Protein AF-A0A7R8VGA7-F1 (afdb_monomer_lite)

Secondary structure (DSSP, 8-state):
----EEEEEESSS-HHHHHHTPEEEP----S--------------S-GGGTTS----SS--S---S--EEEEEEPPHHHHTTS-EEEE-S-----SSS------PBPTTS-B----SS---S-HHHHHHHHHHHHHHHHTT-BTT---SS---EEEEEESTTSGGG--S-SS-THHHHHHHHHHHHHTBTEEEEE---GGGGS--EEEP--TTSS---EEESS-TTHHHHHHHHSSSEEEEEE-TTSTTTT-GGGTT-SEEEEEEE---TTSSS----S---EEEEEETTEEEEEE--PPP--------------------------------

pLDDT: mean 73.11, std 22.87, range [30.47, 98.0]

Radius of gyration: 30.83 Å; chains: 1; bounding box: 76×86×76 Å

Organism: Timema douglasi (NCBI:txid61478)

Structure (mmCIF, N/CA/C/O backbone):
data_AF-A0A7R8VGA7-F1
#
_entry.id   AF-A0A7R8VGA7-F1
#
loop_
_atom_site.group_PDB
_atom_site.id
_atom_site.type_symbol
_atom_site.label_atom_id
_atom_site.label_alt_id
_atom_site.label_comp_id
_atom_site.label_asym_id
_atom_site.label_entity_id
_atom_site.label_seq_id
_atom_site.pdbx_PDB_ins_code
_atom_site.Cartn_x
_atom_site.Cartn_y
_atom_site.Cartn_z
_atom_site.occupancy
_atom_site.B_iso_or_equiv
_atom_site.auth_seq_id
_atom_site.auth_comp_id
_atom_site.auth_asym_id
_atom_site.auth_atom_id
_atom_site.pdbx_PDB_model_num
ATOM 1 N N . MET A 1 1 ? -16.681 -12.419 4.979 1.00 59.81 1 MET A N 1
ATOM 2 C CA . MET A 1 1 ? -15.703 -11.335 4.754 1.00 59.81 1 MET A CA 1
ATOM 3 C C . MET A 1 1 ? -15.528 -10.575 6.059 1.00 59.81 1 MET A C 1
ATOM 5 O O . MET A 1 1 ? -16.531 -10.284 6.703 1.00 59.81 1 MET A O 1
ATOM 9 N N . CYS A 1 2 ? -14.297 -10.327 6.505 1.00 64.94 2 CYS A N 1
ATOM 10 C CA . CYS A 1 2 ? -14.058 -9.647 7.782 1.00 64.94 2 CYS A CA 1
ATOM 11 C C . CYS A 1 2 ? -14.346 -8.143 7.646 1.00 64.94 2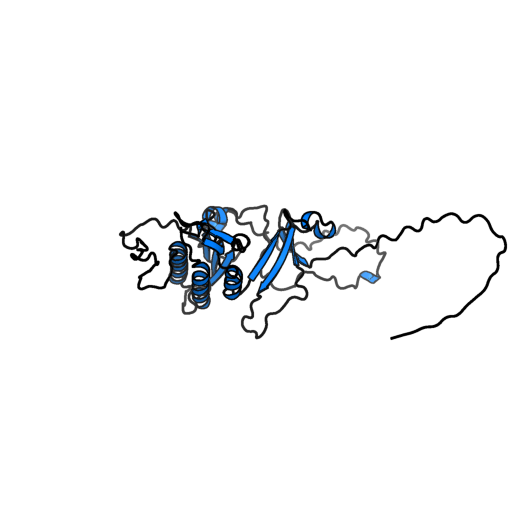 CYS A C 1
ATOM 13 O O . CYS A 1 2 ? -13.736 -7.488 6.807 1.00 64.94 2 CYS A O 1
ATOM 15 N N . ARG A 1 3 ? -15.257 -7.602 8.466 1.00 84.50 3 ARG A N 1
ATOM 16 C CA . ARG A 1 3 ? -15.671 -6.183 8.471 1.00 84.50 3 ARG A CA 1
ATOM 17 C C . ARG A 1 3 ? -14.670 -5.289 9.222 1.00 84.50 3 ARG A C 1
ATOM 19 O O . ARG A 1 3 ? -15.024 -4.620 10.189 1.00 84.50 3 ARG A O 1
ATOM 26 N N . HIS A 1 4 ? -13.402 -5.362 8.831 1.00 91.75 4 HIS A N 1
ATOM 27 C CA . HIS A 1 4 ? -12.345 -4.537 9.414 1.00 91.75 4 HIS A CA 1
ATOM 28 C C . HIS A 1 4 ? -12.453 -3.088 8.934 1.00 91.75 4 HIS A C 1
ATOM 30 O O . HIS A 1 4 ? -12.814 -2.860 7.781 1.00 91.75 4 HIS A O 1
ATOM 36 N N . SER A 1 5 ? -12.112 -2.131 9.799 1.00 94.69 5 SER A N 1
ATOM 37 C CA . SER A 1 5 ? -12.062 -0.719 9.411 1.00 94.69 5 SER A CA 1
ATOM 38 C C . SER A 1 5 ? -10.915 -0.474 8.431 1.00 94.69 5 SER A C 1
ATOM 40 O O . SER A 1 5 ? -9.846 -1.083 8.547 1.00 94.69 5 SER A O 1
ATOM 42 N N . LEU A 1 6 ? -11.124 0.427 7.474 1.00 96.00 6 LEU A N 1
ATOM 43 C CA . LEU A 1 6 ? -10.187 0.719 6.392 1.00 96.00 6 LEU A CA 1
ATOM 44 C C . LEU A 1 6 ? -9.894 2.222 6.328 1.00 96.00 6 LEU A C 1
ATOM 46 O O . LEU A 1 6 ? -10.801 3.044 6.397 1.00 96.00 6 LEU A O 1
ATOM 50 N N . LEU A 1 7 ? -8.627 2.588 6.156 1.00 97.31 7 LEU A N 1
ATOM 51 C CA . LEU A 1 7 ? -8.208 3.933 5.775 1.00 97.31 7 LEU A CA 1
ATOM 52 C C . LEU A 1 7 ? -7.460 3.850 4.446 1.00 97.31 7 LEU A C 1
ATOM 54 O O . LEU A 1 7 ? -6.450 3.150 4.363 1.00 97.31 7 LEU A O 1
ATOM 58 N N . VAL A 1 8 ? -7.932 4.564 3.425 1.00 97.25 8 VAL A N 1
ATOM 59 C CA . VAL A 1 8 ? -7.274 4.647 2.113 1.00 97.25 8 VAL A CA 1
ATOM 60 C C . VAL A 1 8 ? -6.768 6.064 1.888 1.00 97.25 8 VAL A C 1
ATOM 62 O O . VAL A 1 8 ? -7.523 7.028 1.983 1.00 97.25 8 VAL A O 1
ATOM 65 N N . ALA A 1 9 ? -5.476 6.182 1.599 1.00 96.25 9 ALA A N 1
ATOM 66 C CA . ALA A 1 9 ? -4.780 7.445 1.430 1.00 96.25 9 ALA A CA 1
ATOM 67 C C . ALA A 1 9 ? -4.051 7.493 0.084 1.00 96.25 9 ALA A C 1
ATOM 69 O O . ALA A 1 9 ? -3.261 6.599 -0.227 1.00 96.25 9 ALA A O 1
ATOM 70 N N . SER A 1 10 ? -4.263 8.550 -0.697 1.00 94.38 10 SER A N 1
ATOM 71 C CA . SER A 1 10 ? -3.517 8.794 -1.935 1.00 94.38 10 SER A CA 1
ATOM 72 C C . SER A 1 10 ? -3.568 10.264 -2.333 1.00 94.38 10 SER A C 1
ATOM 74 O O . SER A 1 10 ? -4.587 10.907 -2.135 1.00 94.38 10 SER A O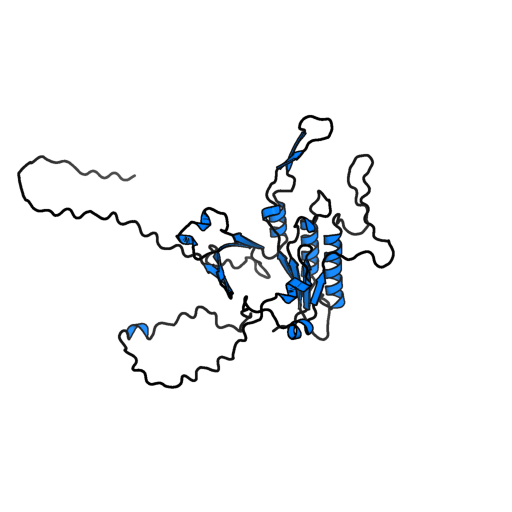 1
ATOM 76 N N . GLN A 1 11 ? -2.494 10.786 -2.927 1.00 91.25 11 GLN A N 1
ATOM 77 C CA . GLN A 1 11 ? -2.529 12.074 -3.637 1.00 91.25 11 GLN A CA 1
ATOM 78 C C . GLN A 1 11 ? -2.550 11.917 -5.161 1.00 91.25 11 GLN A C 1
ATOM 80 O O . GLN A 1 11 ? -2.784 12.883 -5.879 1.00 91.25 11 GLN A O 1
ATOM 85 N N . ASP A 1 12 ? -2.294 10.706 -5.656 1.00 90.56 12 ASP A N 1
ATOM 86 C CA . ASP A 1 12 ? -2.168 10.402 -7.081 1.00 90.56 12 ASP A CA 1
ATOM 87 C C . ASP A 1 12 ? -3.490 9.987 -7.718 1.00 90.56 12 ASP A C 1
ATOM 89 O O . ASP A 1 12 ? -3.695 10.137 -8.920 1.00 90.56 12 ASP A O 1
ATOM 93 N N . SER A 1 13 ? -4.377 9.400 -6.928 1.00 91.44 13 SER A N 1
ATOM 94 C CA . SER A 1 13 ? -5.662 8.884 -7.377 1.00 91.44 13 SER A CA 1
ATOM 95 C C . SER A 1 13 ? -6.709 9.161 -6.320 1.00 91.44 13 SER A C 1
ATOM 97 O O . SER A 1 13 ? -6.391 9.245 -5.137 1.00 91.44 13 SER A O 1
ATOM 99 N N . ASP A 1 14 ? -7.956 9.301 -6.749 1.00 93.56 14 ASP A N 1
ATOM 100 C CA . ASP A 1 14 ? -9.068 9.479 -5.827 1.00 93.56 14 ASP A CA 1
ATOM 101 C C . ASP A 1 14 ? -9.271 8.201 -4.981 1.00 93.56 14 ASP A C 1
ATOM 103 O O . ASP A 1 14 ? -9.551 7.136 -5.548 1.00 93.56 14 ASP A O 1
ATOM 107 N N . PRO A 1 15 ? -9.118 8.269 -3.642 1.00 94.81 15 PRO A N 1
ATOM 108 C CA . PRO A 1 15 ? -9.287 7.117 -2.763 1.00 94.81 15 PRO A CA 1
ATOM 109 C C . PRO A 1 15 ? -10.680 6.477 -2.837 1.00 94.81 15 PRO A C 1
ATOM 111 O O . PRO A 1 15 ? -10.790 5.260 -2.683 1.00 94.81 15 PRO A O 1
ATOM 114 N N . GLU A 1 16 ? -11.733 7.262 -3.083 1.00 94.44 16 GLU A N 1
ATOM 115 C CA . GLU A 1 16 ? -13.101 6.740 -3.203 1.00 94.44 16 GLU A CA 1
ATOM 116 C C . GLU A 1 16 ? -13.245 5.895 -4.467 1.00 94.44 16 GLU A C 1
ATOM 118 O O . GLU A 1 16 ? -13.695 4.745 -4.419 1.00 94.44 16 GLU A O 1
ATOM 123 N N . LYS A 1 17 ? -12.742 6.414 -5.593 1.00 94.06 17 LYS A N 1
ATOM 124 C CA . LYS A 1 17 ? -12.654 5.661 -6.843 1.00 94.06 17 LYS A CA 1
ATOM 125 C C . LYS A 1 17 ? -11.860 4.363 -6.671 1.00 94.06 17 LYS A C 1
ATOM 127 O O . LYS A 1 17 ? -12.322 3.313 -7.114 1.00 94.06 17 LYS A O 1
ATOM 132 N N . MET A 1 18 ? -10.721 4.397 -5.973 1.00 94.00 18 MET A N 1
ATOM 133 C CA . MET A 1 18 ? -9.929 3.189 -5.696 1.00 94.00 18 MET A CA 1
ATOM 134 C C . MET A 1 18 ? -10.728 2.118 -4.943 1.00 94.00 18 MET A C 1
ATOM 136 O O . MET A 1 18 ? -10.592 0.931 -5.236 1.00 94.00 18 MET A O 1
ATOM 140 N N . VAL A 1 19 ? -11.557 2.522 -3.977 1.00 95.25 19 VAL A N 1
ATOM 141 C CA . VAL A 1 19 ? -12.404 1.591 -3.220 1.00 95.25 19 VAL A CA 1
ATOM 142 C C . VAL A 1 19 ? -13.545 1.042 -4.077 1.00 95.25 19 VAL A C 1
ATOM 144 O O . VAL A 1 19 ? -13.843 -0.149 -3.993 1.00 95.25 19 VAL A O 1
ATOM 147 N N . SER A 1 20 ? -14.121 1.859 -4.963 1.00 93.50 20 SER A N 1
ATOM 148 C CA . SER A 1 20 ? -15.178 1.426 -5.890 1.00 93.50 20 SER A CA 1
ATOM 149 C C . SER A 1 20 ? -14.719 0.364 -6.905 1.00 93.50 20 SER A C 1
ATOM 151 O O . SER A 1 20 ? -15.523 -0.433 -7.388 1.00 93.50 20 SER A O 1
ATOM 153 N N . GLU A 1 21 ? -13.417 0.319 -7.203 1.00 94.19 21 GLU A N 1
ATOM 154 C CA . GLU A 1 21 ? -12.798 -0.620 -8.147 1.00 94.19 21 GLU A CA 1
ATOM 155 C C . GLU A 1 21 ? -12.249 -1.891 -7.468 1.00 94.19 21 GLU A C 1
ATOM 157 O O . GLU A 1 21 ? -11.657 -2.745 -8.133 1.00 94.19 21 GLU A O 1
ATOM 162 N N . LEU A 1 22 ? -12.437 -2.059 -6.150 1.00 94.19 22 LEU A N 1
ATOM 163 C CA . LEU A 1 22 ? -11.942 -3.238 -5.437 1.00 94.19 22 LEU A CA 1
ATOM 164 C C . LEU A 1 22 ? -12.573 -4.528 -5.979 1.00 94.19 22 LEU A C 1
ATOM 166 O O . LEU A 1 22 ? -13.789 -4.585 -6.174 1.00 94.19 22 LEU A O 1
ATOM 170 N N . PRO A 1 23 ? -11.783 -5.600 -6.168 1.00 94.31 23 PRO A N 1
ATOM 171 C CA . PRO A 1 23 ? -12.297 -6.830 -6.739 1.00 94.31 23 PRO A CA 1
ATOM 172 C C . PRO A 1 23 ? -13.243 -7.550 -5.771 1.00 94.31 23 PRO A C 1
ATOM 174 O O . PRO A 1 23 ? -13.056 -7.539 -4.550 1.00 94.31 23 PRO A O 1
ATOM 177 N N . ALA A 1 24 ? -14.248 -8.229 -6.318 1.00 91.81 24 ALA A N 1
ATOM 178 C CA . ALA A 1 24 ? -15.194 -9.014 -5.538 1.00 91.81 24 ALA A CA 1
ATOM 179 C C . ALA A 1 24 ? -14.564 -10.345 -5.082 1.00 91.81 24 ALA A C 1
ATOM 181 O O . ALA A 1 24 ? -13.848 -10.994 -5.857 1.00 91.81 24 ALA A O 1
ATOM 182 N N . PRO A 1 25 ? -14.833 -10.800 -3.844 1.00 89.88 25 PRO A N 1
ATOM 183 C CA . PRO A 1 25 ? -14.412 -12.123 -3.414 1.00 89.88 25 PRO A CA 1
ATOM 184 C C . PRO A 1 25 ? -15.125 -13.193 -4.248 1.00 89.88 25 PRO A C 1
ATOM 186 O O . PRO A 1 25 ? -16.323 -13.108 -4.520 1.00 89.88 25 PRO A O 1
ATOM 189 N N . VAL A 1 26 ? -14.392 -14.236 -4.625 1.00 88.44 26 VAL A N 1
ATOM 190 C CA . VAL A 1 26 ? -14.976 -15.457 -5.174 1.00 88.44 26 VAL A CA 1
ATOM 191 C C . VAL A 1 26 ? -15.770 -16.098 -4.043 1.00 88.44 26 VAL A C 1
ATOM 193 O O . VAL A 1 26 ? -15.197 -16.462 -3.013 1.00 88.44 26 VAL A O 1
ATOM 196 N N . GLN A 1 27 ? -17.087 -16.204 -4.209 1.00 75.75 27 GLN A N 1
ATOM 197 C CA . GLN A 1 27 ? -17.913 -16.970 -3.286 1.00 75.75 27 GLN A CA 1
ATOM 198 C C . GLN A 1 27 ? -17.382 -18.403 -3.309 1.00 75.75 27 GLN A C 1
ATOM 200 O O . GLN A 1 27 ? -17.398 -19.060 -4.348 1.00 75.75 27 GLN A O 1
ATOM 205 N N . SER A 1 28 ? -16.835 -18.869 -2.185 1.00 54.47 28 SER A N 1
ATOM 206 C CA . SER A 1 28 ? -16.640 -20.297 -2.001 1.00 54.47 28 SER A CA 1
ATOM 207 C C . SER A 1 28 ? -18.042 -20.863 -1.874 1.00 54.47 28 SER A C 1
ATOM 209 O O . SER A 1 28 ? -18.621 -20.821 -0.786 1.00 54.47 28 SER A O 1
ATOM 211 N N . GLU A 1 29 ? -18.624 -21.325 -2.977 1.00 40.56 29 GLU A N 1
ATOM 212 C CA . GLU A 1 29 ? -19.681 -22.312 -2.853 1.00 40.56 29 GLU A CA 1
ATOM 213 C C . GLU A 1 29 ? -19.131 -23.385 -1.917 1.00 40.56 29 GLU A C 1
ATOM 215 O O . GLU A 1 29 ? -18.007 -23.879 -2.081 1.00 40.56 29 GLU A O 1
ATOM 220 N N . LEU A 1 30 ? -19.871 -23.615 -0.835 1.00 39.03 30 LEU A N 1
ATOM 221 C CA . LEU A 1 30 ? -19.672 -24.762 0.024 1.00 39.03 30 LEU A CA 1
ATOM 222 C C . LEU A 1 30 ? -19.423 -25.946 -0.902 1.00 39.03 30 LEU A C 1
ATOM 224 O O . LEU A 1 30 ? -20.203 -26.195 -1.816 1.00 39.03 30 LEU A O 1
ATOM 228 N N . SER A 1 31 ? -18.316 -26.650 -0.701 1.00 36.28 31 SER A N 1
ATOM 229 C CA . SER A 1 31 ? -18.085 -27.927 -1.362 1.00 36.28 31 SER A CA 1
ATOM 230 C C . SER A 1 31 ? -19.056 -28.952 -0.768 1.00 36.28 31 SER A C 1
ATOM 232 O O . SER A 1 31 ? -18.672 -29.836 -0.013 1.00 36.28 31 SER A O 1
ATOM 234 N N . SER A 1 32 ? -20.339 -28.793 -1.085 1.00 36.41 32 SER A N 1
ATOM 235 C CA . SER A 1 32 ? -21.382 -29.805 -0.978 1.00 36.41 32 SER A CA 1
ATOM 236 C C . SER A 1 32 ? -21.617 -30.525 -2.306 1.00 36.41 32 SER A C 1
ATOM 238 O O . SER A 1 32 ? -22.486 -31.382 -2.360 1.00 36.41 32 SER A O 1
ATOM 240 N N . ASP A 1 33 ? -20.791 -30.297 -3.332 1.00 34.88 33 ASP A N 1
ATOM 241 C CA . ASP A 1 33 ? -20.786 -31.120 -4.545 1.00 34.88 33 ASP A CA 1
ATOM 242 C C . ASP A 1 33 ? -19.616 -32.109 -4.550 1.00 34.88 33 ASP A C 1
ATOM 244 O O . ASP A 1 33 ? -18.623 -32.002 -5.267 1.00 34.88 33 ASP A O 1
ATOM 248 N N . ARG A 1 34 ? -19.774 -33.133 -3.707 1.00 41.81 34 ARG A N 1
ATOM 249 C CA . ARG A 1 34 ? -19.353 -34.504 -4.030 1.00 41.81 34 ARG A CA 1
ATOM 250 C C . ARG A 1 34 ? -20.554 -35.451 -4.017 1.00 41.81 34 ARG A C 1
ATOM 252 O O . ARG A 1 34 ? -20.439 -36.589 -3.574 1.00 41.81 34 ARG A O 1
ATOM 259 N N . SER A 1 35 ? -21.698 -35.003 -4.527 1.00 34.53 35 SER A N 1
ATOM 260 C CA . SER A 1 35 ? -22.670 -35.936 -5.097 1.00 34.53 35 SER A CA 1
ATOM 261 C C . SER A 1 35 ? -22.370 -36.044 -6.590 1.00 34.53 35 SER A C 1
ATOM 263 O O . SER A 1 35 ? -22.958 -35.382 -7.435 1.00 34.53 35 SER A O 1
ATOM 265 N N . GLY A 1 36 ? -21.343 -36.837 -6.909 1.00 34.31 36 GLY A N 1
ATOM 266 C CA . GLY A 1 36 ? -21.177 -37.313 -8.273 1.00 34.31 36 GLY A CA 1
ATOM 267 C C . GLY A 1 36 ? -22.432 -38.099 -8.624 1.00 34.31 36 GLY A C 1
ATOM 268 O O . GLY A 1 36 ? -22.677 -39.151 -8.037 1.00 34.31 36 GLY A O 1
ATOM 269 N N . ALA A 1 37 ? -23.241 -37.550 -9.526 1.00 33.34 37 ALA A N 1
ATOM 270 C CA . ALA A 1 37 ? -24.220 -38.321 -10.262 1.00 33.34 37 ALA A CA 1
ATOM 271 C C . ALA A 1 37 ? -23.468 -39.481 -10.925 1.00 33.34 37 ALA A C 1
ATOM 273 O O . ALA A 1 37 ? -22.587 -39.264 -11.760 1.00 33.34 37 ALA A O 1
ATOM 274 N N . ASP A 1 38 ? -23.775 -40.693 -10.473 1.00 32.19 38 ASP A N 1
ATOM 275 C CA . ASP A 1 38 ? -23.229 -41.950 -10.966 1.00 32.19 38 ASP A CA 1
ATOM 276 C C . ASP A 1 38 ? -23.703 -42.146 -12.412 1.00 32.19 38 ASP A C 1
ATOM 278 O O . ASP A 1 38 ? -24.759 -42.712 -12.684 1.00 32.19 38 ASP A O 1
ATOM 282 N N . THR A 1 39 ? -22.951 -41.577 -13.352 1.00 33.62 39 THR A N 1
ATOM 283 C CA . THR A 1 39 ? -23.000 -41.989 -14.751 1.00 33.62 39 THR A CA 1
ATOM 284 C C . THR A 1 39 ? -21.907 -43.034 -14.878 1.00 33.62 39 THR A C 1
ATOM 286 O O . THR A 1 39 ? -20.722 -42.708 -14.797 1.00 33.62 39 THR A O 1
ATOM 289 N N . GLN A 1 40 ? -22.318 -44.297 -14.979 1.00 39.25 40 GLN A N 1
ATOM 290 C CA . GLN A 1 40 ? -21.438 -45.424 -15.259 1.00 39.25 40 GLN A CA 1
ATOM 291 C C . GLN A 1 40 ? -20.725 -45.182 -16.594 1.00 39.25 40 GLN A C 1
ATOM 293 O O . GLN A 1 40 ? -21.261 -45.483 -17.656 1.00 39.25 40 GLN A O 1
ATOM 298 N N . GLU A 1 41 ? -19.515 -44.637 -16.540 1.00 39.28 41 GLU A N 1
ATOM 299 C CA . GLU A 1 41 ? -18.553 -44.729 -17.631 1.00 39.28 41 GLU A CA 1
ATOM 300 C C . GLU A 1 41 ? -17.418 -45.653 -17.197 1.00 39.28 41 GLU A C 1
ATOM 302 O O . GLU A 1 41 ? -16.716 -45.413 -16.209 1.00 39.28 41 GLU A O 1
ATOM 307 N N . ASP A 1 42 ? -17.288 -46.747 -17.946 1.00 44.81 42 ASP A N 1
ATOM 308 C CA . ASP A 1 42 ? -16.268 -47.775 -17.806 1.00 44.81 42 ASP A CA 1
ATOM 309 C C . ASP A 1 42 ? -14.869 -47.162 -17.705 1.00 44.81 42 ASP A C 1
ATOM 311 O O . ASP A 1 42 ? -14.261 -46.690 -18.670 1.00 44.81 42 ASP A O 1
ATOM 315 N N . LYS A 1 43 ? -14.327 -47.200 -16.491 1.00 47.00 43 LYS A N 1
ATOM 316 C CA . LYS A 1 43 ? -12.980 -46.740 -16.181 1.00 47.00 43 LYS A CA 1
ATOM 317 C C . LYS A 1 43 ? -11.965 -47.706 -16.800 1.00 47.00 43 LYS A C 1
ATOM 319 O O . LYS A 1 43 ? -11.655 -48.745 -16.221 1.00 47.00 43 LYS A O 1
ATOM 324 N N . MET A 1 44 ? -11.415 -47.359 -17.966 1.00 48.91 44 MET A N 1
ATOM 325 C CA . MET A 1 44 ? -10.279 -48.066 -18.571 1.00 48.91 44 MET A CA 1
ATOM 326 C C . MET A 1 44 ? -9.042 -47.962 -17.662 1.00 48.91 44 MET A C 1
ATOM 328 O O . MET A 1 44 ? -8.428 -46.905 -17.514 1.00 48.91 44 MET A O 1
ATOM 332 N N . MET A 1 45 ? -8.666 -49.076 -17.034 1.00 45.62 45 MET A N 1
ATOM 333 C CA . MET A 1 45 ? -7.569 -49.162 -16.065 1.00 45.62 45 MET A CA 1
ATOM 334 C C . MET A 1 45 ? -6.288 -49.668 -16.741 1.00 45.62 45 MET A C 1
ATOM 336 O O . MET A 1 45 ? -5.970 -50.849 -16.665 1.00 45.62 45 MET A O 1
ATOM 340 N N . ILE A 1 46 ? -5.529 -48.784 -17.396 1.00 50.66 46 ILE A N 1
ATOM 341 C CA . ILE A 1 46 ? -4.236 -49.163 -18.012 1.00 50.66 46 ILE A CA 1
ATOM 342 C C . ILE A 1 46 ? -3.076 -49.101 -16.997 1.00 50.66 46 ILE A C 1
ATOM 344 O O . ILE A 1 46 ? -2.059 -49.768 -17.165 1.00 50.66 46 ILE A O 1
ATOM 348 N N . ALA A 1 47 ? -3.212 -48.363 -15.891 1.00 49.94 47 ALA A N 1
ATOM 349 C CA . ALA A 1 47 ? -2.106 -48.149 -14.956 1.00 49.94 47 ALA A CA 1
ATOM 350 C C . ALA A 1 47 ? -2.529 -48.267 -13.482 1.00 49.94 47 ALA A C 1
ATOM 352 O O . ALA A 1 47 ? -2.590 -47.286 -12.742 1.00 49.94 47 ALA A O 1
ATOM 353 N N . TRP A 1 48 ? -2.758 -49.504 -13.030 1.00 52.28 48 TRP A N 1
ATOM 354 C CA . TRP A 1 48 ? -3.013 -49.845 -11.619 1.00 52.28 48 TRP A CA 1
ATOM 355 C C . TRP A 1 48 ? -1.921 -49.326 -10.659 1.00 52.28 48 TRP A C 1
ATOM 357 O O . TRP A 1 48 ? -2.199 -48.974 -9.514 1.00 52.28 48 TRP A O 1
ATOM 367 N N . ARG A 1 49 ? -0.677 -49.176 -11.139 1.00 53.50 49 ARG A N 1
ATOM 368 C CA . ARG A 1 49 ? 0.462 -48.705 -10.330 1.00 53.50 49 ARG A CA 1
ATOM 369 C C . ARG A 1 49 ? 0.363 -47.259 -9.840 1.00 53.50 49 ARG A C 1
ATOM 371 O O . ARG A 1 49 ? 1.027 -46.925 -8.863 1.00 53.50 49 ARG A O 1
ATOM 378 N N . TYR A 1 50 ? -0.456 -46.414 -10.461 1.00 55.09 50 TYR A N 1
ATOM 379 C CA . TYR A 1 50 ? -0.605 -45.015 -10.044 1.00 55.09 50 TYR A CA 1
ATOM 380 C C . TYR A 1 50 ? -1.800 -44.774 -9.117 1.00 55.09 50 TYR A C 1
ATOM 382 O O . TYR A 1 50 ? -1.944 -43.680 -8.579 1.00 55.09 50 TYR A O 1
ATOM 390 N N . GLN A 1 51 ? -2.620 -45.800 -8.866 1.00 57.44 51 GLN A N 1
ATOM 391 C CA . GLN A 1 51 ? -3.826 -45.690 -8.043 1.00 57.44 51 GLN A CA 1
ATOM 392 C C . GLN A 1 51 ? -3.524 -45.400 -6.563 1.00 57.44 51 GLN A C 1
ATOM 394 O O . GLN A 1 51 ? -4.337 -44.777 -5.887 1.00 57.44 51 GLN A O 1
ATOM 399 N N . ASN A 1 52 ? -2.340 -45.794 -6.083 1.00 55.94 52 ASN A N 1
ATOM 400 C CA . ASN A 1 52 ? -1.906 -45.601 -4.696 1.00 55.94 52 ASN A CA 1
ATOM 401 C C . ASN A 1 52 ? -0.862 -44.484 -4.519 1.00 55.94 52 ASN A C 1
ATOM 403 O O . ASN A 1 52 ? -0.274 -44.364 -3.442 1.00 55.94 52 ASN A O 1
ATOM 407 N N . MET A 1 53 ? -0.604 -43.654 -5.538 1.00 57.31 53 MET A N 1
ATOM 408 C CA . MET A 1 53 ? 0.212 -42.457 -5.319 1.00 57.31 53 MET A CA 1
ATOM 409 C C . MET A 1 53 ? -0.591 -41.438 -4.515 1.00 57.31 53 MET A C 1
ATOM 411 O O . MET A 1 53 ? -1.748 -41.158 -4.824 1.00 57.31 53 MET A O 1
ATOM 415 N N . ARG A 1 54 ? 0.031 -40.849 -3.488 1.00 41.06 54 ARG A N 1
ATOM 416 C CA . ARG A 1 54 ? -0.551 -39.688 -2.811 1.00 41.06 54 ARG A CA 1
ATOM 417 C C . ARG A 1 54 ? -0.765 -38.598 -3.857 1.00 41.06 54 ARG A C 1
ATOM 419 O O . ARG A 1 54 ? 0.199 -38.108 -4.437 1.00 41.06 54 ARG A O 1
ATOM 426 N N . THR A 1 55 ? -2.011 -38.191 -4.073 1.00 48.69 55 THR A N 1
ATOM 427 C CA . THR A 1 55 ? -2.308 -36.925 -4.744 1.00 48.69 55 THR A CA 1
ATOM 428 C C . THR A 1 55 ? -1.654 -35.815 -3.936 1.00 48.69 55 THR A C 1
ATOM 430 O O . THR A 1 55 ? -2.087 -35.529 -2.818 1.00 48.69 55 THR A O 1
ATOM 433 N N . VAL A 1 56 ? -0.588 -35.225 -4.474 1.00 39.59 56 VAL A N 1
ATOM 434 C CA . VAL A 1 56 ? 0.029 -34.026 -3.910 1.00 39.59 56 VAL A CA 1
ATOM 435 C C . VAL A 1 56 ? -1.013 -32.919 -4.004 1.00 39.59 56 VAL A C 1
ATOM 437 O O . VAL A 1 56 ? -1.258 -32.365 -5.073 1.00 39.59 56 VAL A O 1
ATOM 440 N N . GLN A 1 57 ? -1.687 -32.638 -2.892 1.00 37.50 57 GLN A N 1
ATOM 441 C CA . GLN A 1 57 ? -2.518 -31.452 -2.788 1.00 37.50 57 GLN A CA 1
ATOM 442 C C . GLN A 1 57 ? -1.574 -30.253 -2.732 1.00 37.50 57 GLN A C 1
ATOM 444 O O . GLN A 1 57 ? -0.867 -30.051 -1.750 1.00 37.50 57 GLN A O 1
ATOM 449 N N . SER A 1 58 ? -1.560 -29.445 -3.788 1.00 46.31 58 SER A N 1
ATOM 450 C CA . SER A 1 58 ? -0.833 -28.172 -3.865 1.00 46.31 58 SER A CA 1
ATOM 451 C C . SER A 1 58 ? -1.459 -27.070 -2.996 1.00 46.31 58 SER A C 1
ATOM 453 O O . SER A 1 58 ? -1.192 -25.888 -3.187 1.00 46.31 58 SER A O 1
ATOM 455 N N . SER A 1 59 ? -2.334 -27.426 -2.056 1.00 40.41 59 SER A N 1
ATOM 456 C CA . SER A 1 59 ? -3.056 -26.486 -1.204 1.00 40.41 59 SER A CA 1
ATOM 457 C C . SER A 1 59 ? -3.019 -26.989 0.238 1.00 40.41 59 SER A C 1
ATOM 459 O O . SER A 1 59 ? -3.507 -28.089 0.497 1.00 40.41 59 SER A O 1
ATOM 461 N N . PRO A 1 60 ? -2.427 -26.232 1.177 1.00 41.00 60 PRO A N 1
ATOM 462 C CA . PRO A 1 60 ? -2.362 -26.645 2.568 1.00 41.00 60 PRO A CA 1
ATOM 463 C C . PRO A 1 60 ? -3.775 -26.708 3.158 1.00 41.00 60 PRO A C 1
ATOM 465 O O . PRO A 1 60 ? -4.518 -25.728 3.140 1.00 41.00 60 PRO A O 1
ATOM 468 N N . THR A 1 61 ? -4.138 -27.866 3.707 1.00 43.25 61 THR A N 1
ATOM 469 C CA . THR A 1 61 ? -5.324 -28.064 4.544 1.00 43.25 61 THR A CA 1
ATOM 470 C C . THR A 1 61 ? -5.119 -27.377 5.894 1.00 43.25 61 THR A C 1
ATOM 472 O O . THR A 1 61 ? -4.738 -27.998 6.882 1.00 43.25 61 THR A O 1
ATOM 475 N N . GLY A 1 62 ? -5.345 -26.069 5.921 1.00 45.03 62 GLY A N 1
ATOM 476 C CA . GLY A 1 62 ? -5.574 -25.263 7.117 1.00 45.03 62 GLY A CA 1
ATOM 477 C C . GLY A 1 62 ? -6.790 -24.376 6.859 1.00 45.03 62 GLY A C 1
ATOM 478 O O . GLY A 1 62 ? -7.118 -24.123 5.702 1.00 45.03 62 GLY A O 1
ATOM 479 N N . SER A 1 63 ? -7.491 -23.933 7.907 1.00 51.41 63 SER A N 1
ATOM 480 C CA . SER A 1 63 ? -8.611 -22.984 7.785 1.00 51.41 63 SER A CA 1
ATOM 481 C C . SER A 1 63 ? -8.273 -21.893 6.763 1.00 51.41 63 SER A C 1
ATOM 483 O O . SER A 1 63 ? -7.228 -21.262 6.923 1.00 51.41 63 SER A O 1
ATOM 485 N N . ASN A 1 64 ? -9.099 -21.692 5.728 1.00 58.25 64 ASN A N 1
ATOM 486 C CA . ASN A 1 64 ? -8.842 -20.723 4.655 1.00 58.25 64 ASN A CA 1
ATOM 487 C C . ASN A 1 64 ? -8.528 -19.334 5.246 1.00 58.25 64 ASN A C 1
ATOM 489 O O . ASN A 1 64 ? -9.432 -18.561 5.553 1.00 58.25 64 ASN A O 1
ATOM 493 N N . PHE A 1 65 ? -7.238 -19.016 5.405 1.00 68.31 65 PHE A N 1
ATOM 494 C CA . PHE A 1 65 ? -6.737 -17.771 6.005 1.00 68.31 65 PHE A CA 1
ATOM 495 C C . PHE A 1 65 ? -6.938 -16.556 5.075 1.00 68.31 65 PHE A C 1
ATOM 497 O O . PHE A 1 65 ? -6.583 -15.427 5.405 1.00 68.31 65 PHE A O 1
ATOM 504 N N . GLY A 1 66 ? -7.546 -16.765 3.906 1.00 77.69 66 GLY A N 1
ATOM 505 C CA . GLY A 1 66 ? -7.817 -15.727 2.928 1.00 77.69 66 GLY A CA 1
ATOM 506 C C . GLY A 1 66 ? -8.973 -16.073 1.998 1.00 77.69 66 GLY A C 1
ATOM 507 O O . GLY A 1 66 ? -9.505 -17.184 1.995 1.00 77.69 66 GLY A O 1
ATOM 508 N N . HIS A 1 67 ? -9.342 -15.082 1.194 1.00 87.00 67 HIS A N 1
ATOM 509 C CA . HIS A 1 67 ? -10.327 -15.204 0.128 1.00 87.00 67 HIS A CA 1
ATOM 510 C C . HIS A 1 67 ? -9.623 -15.065 -1.220 1.00 87.00 67 HIS A C 1
ATOM 512 O O . HIS A 1 67 ? -8.700 -14.262 -1.362 1.00 87.00 67 HIS A O 1
ATOM 518 N N . TYR A 1 68 ? -10.079 -15.823 -2.213 1.00 90.19 68 TYR A N 1
ATOM 519 C CA . TYR A 1 68 ? -9.749 -15.531 -3.603 1.00 90.19 68 TYR A CA 1
ATOM 520 C C . TYR A 1 68 ? -10.621 -14.377 -4.086 1.00 90.19 68 TYR A C 1
ATOM 522 O O . TYR A 1 68 ? -11.775 -14.268 -3.681 1.00 90.19 68 TYR A O 1
ATOM 530 N N . TYR A 1 69 ? -10.082 -13.545 -4.969 1.00 92.31 69 TYR A N 1
ATOM 531 C CA . TYR A 1 69 ? -10.787 -12.414 -5.566 1.00 92.31 69 TYR A CA 1
ATOM 532 C C . TYR A 1 69 ? -10.814 -12.569 -7.086 1.00 92.31 69 TYR A C 1
ATOM 534 O O . TYR A 1 69 ? -9.854 -13.080 -7.668 1.00 92.31 69 TYR A O 1
ATOM 542 N N . ASP A 1 70 ? -11.915 -12.161 -7.714 1.00 93.56 70 ASP A N 1
ATOM 543 C CA . ASP A 1 70 ? -12.046 -12.114 -9.171 1.00 93.56 70 ASP A CA 1
ATOM 544 C C . ASP A 1 70 ? -11.758 -10.690 -9.651 1.00 93.56 70 ASP A C 1
ATOM 546 O O . ASP A 1 70 ? -12.568 -9.788 -9.461 1.00 93.56 70 ASP A O 1
ATOM 550 N N . LEU A 1 71 ? -10.606 -10.496 -10.298 1.00 93.62 71 LEU A N 1
ATOM 551 C CA . LEU A 1 71 ? -10.180 -9.188 -10.813 1.00 93.62 71 LEU A CA 1
ATOM 552 C C . LEU A 1 71 ? -11.077 -8.640 -11.939 1.00 93.62 71 LEU A C 1
ATOM 554 O O . LEU A 1 71 ? -10.917 -7.492 -12.332 1.00 93.62 71 LEU A O 1
ATOM 558 N N . THR A 1 72 ? -12.009 -9.438 -12.476 1.00 93.19 72 THR A N 1
ATOM 559 C CA . THR A 1 72 ? -12.955 -8.982 -13.512 1.00 93.19 72 THR A CA 1
ATOM 560 C C . THR A 1 72 ? -14.246 -8.390 -12.961 1.00 93.19 72 THR A C 1
ATOM 562 O O . THR A 1 72 ? -15.056 -7.886 -13.737 1.00 93.19 72 THR A O 1
ATOM 565 N N . LYS A 1 73 ? -14.471 -8.486 -11.648 1.00 93.56 73 LYS A N 1
ATOM 566 C CA . LYS A 1 73 ? -15.708 -8.055 -10.998 1.00 93.56 73 LYS A CA 1
ATOM 567 C C . LYS A 1 73 ? -15.385 -7.079 -9.881 1.00 93.56 73 LYS A C 1
ATOM 569 O O . LYS A 1 73 ? -14.591 -7.416 -9.009 1.00 93.56 73 LYS A O 1
ATOM 574 N N . SER A 1 74 ? -16.056 -5.936 -9.861 1.00 93.62 74 SER A N 1
ATOM 575 C CA . SER A 1 74 ? -15.985 -5.003 -8.735 1.00 93.62 74 SER A CA 1
ATOM 576 C C . SER A 1 74 ? -16.895 -5.446 -7.589 1.00 93.62 74 SER A C 1
ATOM 578 O O . SER A 1 74 ? -17.910 -6.117 -7.800 1.00 93.62 74 SER A O 1
ATOM 580 N N . MET A 1 75 ? -16.522 -5.085 -6.365 1.00 91.88 75 MET A N 1
ATOM 581 C CA . MET A 1 75 ? -17.313 -5.334 -5.167 1.00 91.88 75 MET A CA 1
ATOM 582 C C . MET A 1 75 ? -18.635 -4.545 -5.217 1.00 91.88 75 MET A C 1
ATOM 584 O O . MET A 1 75 ? -18.618 -3.371 -5.586 1.00 91.88 75 MET A O 1
ATOM 588 N N . PRO A 1 76 ? -19.781 -5.151 -4.851 1.00 91.12 76 PRO A N 1
ATOM 589 C CA . PRO A 1 76 ? -21.050 -4.428 -4.781 1.00 91.12 76 PRO A CA 1
ATOM 590 C C . PRO A 1 76 ? -21.000 -3.286 -3.758 1.00 91.12 76 PRO A C 1
ATOM 592 O O . PRO A 1 76 ? -20.478 -3.476 -2.658 1.00 91.12 76 PRO A O 1
ATOM 595 N N . GLN A 1 77 ? -21.596 -2.139 -4.096 1.00 90.38 77 GLN A N 1
ATOM 596 C CA . GLN A 1 77 ? -21.628 -0.949 -3.231 1.00 90.38 77 GLN A CA 1
ATOM 597 C C . GLN A 1 77 ? -22.308 -1.234 -1.883 1.00 90.38 77 GLN A C 1
ATOM 599 O O . GLN A 1 77 ? -21.755 -0.889 -0.847 1.00 90.38 77 GLN A O 1
ATOM 604 N N . ASP A 1 78 ? -23.385 -2.030 -1.871 1.00 90.62 78 ASP A N 1
ATOM 605 C CA . ASP A 1 78 ? -24.082 -2.443 -0.641 1.00 90.62 78 ASP A CA 1
ATOM 606 C C . ASP A 1 78 ? -23.162 -3.098 0.404 1.00 90.62 78 ASP A C 1
ATOM 608 O O . ASP A 1 78 ? -23.440 -3.069 1.604 1.00 90.62 78 ASP A O 1
ATOM 612 N N . VAL A 1 79 ? -22.085 -3.757 -0.045 1.00 89.25 79 VAL A N 1
ATOM 613 C CA . VAL A 1 79 ? -21.089 -4.373 0.840 1.00 89.25 79 VAL A CA 1
ATOM 614 C C . VAL A 1 79 ? -20.119 -3.322 1.368 1.00 89.25 79 VAL A C 1
ATOM 616 O O . VAL A 1 79 ? -19.756 -3.387 2.541 1.00 89.25 79 VAL A O 1
ATOM 619 N N . LEU A 1 80 ? -19.707 -2.376 0.521 1.00 90.50 80 LEU A N 1
ATOM 620 C CA . LEU A 1 80 ? -18.800 -1.285 0.877 1.00 90.50 80 LEU A CA 1
ATOM 621 C C . LEU A 1 80 ? -19.450 -0.323 1.879 1.00 90.50 80 LEU A C 1
ATOM 623 O O . LEU A 1 80 ? -18.804 0.046 2.855 1.00 90.50 80 LEU A O 1
ATOM 627 N N . ASP A 1 81 ? -20.741 -0.030 1.719 1.00 89.50 81 ASP A N 1
ATOM 628 C CA . ASP A 1 81 ? -21.511 0.860 2.602 1.00 89.50 81 ASP A CA 1
ATOM 629 C C . ASP A 1 81 ? -21.635 0.330 4.041 1.00 89.50 81 ASP A C 1
ATOM 631 O O . ASP A 1 81 ? -21.850 1.081 4.991 1.00 89.50 81 ASP A O 1
ATOM 635 N N . GLN A 1 82 ? -21.479 -0.983 4.231 1.00 89.81 82 GLN A N 1
ATOM 636 C CA . GLN A 1 82 ? -21.487 -1.617 5.553 1.00 89.81 82 GLN A CA 1
ATOM 637 C C . GLN A 1 82 ? -20.129 -1.542 6.267 1.00 89.81 82 GLN A C 1
ATOM 639 O O . GLN A 1 82 ? -20.015 -2.007 7.408 1.00 89.81 82 GLN A O 1
ATOM 644 N N . LEU A 1 83 ? -19.086 -1.049 5.594 1.00 91.12 83 LEU A N 1
ATOM 645 C CA . LEU A 1 83 ? -17.728 -0.983 6.117 1.00 91.12 83 LEU A CA 1
ATOM 646 C C . LEU A 1 83 ? -17.414 0.420 6.638 1.00 91.12 83 LEU A C 1
ATOM 648 O O . LEU A 1 83 ? -17.783 1.432 6.056 1.00 91.12 83 LEU A O 1
ATOM 652 N N . ASP A 1 84 ? -16.658 0.471 7.731 1.00 93.81 84 ASP A N 1
ATOM 653 C CA . ASP A 1 84 ? -16.085 1.717 8.233 1.00 93.81 84 ASP A CA 1
ATOM 654 C C . ASP A 1 84 ? -14.841 2.076 7.406 1.00 93.81 84 ASP A C 1
ATOM 656 O O . ASP A 1 84 ? -13.735 1.603 7.691 1.00 93.81 84 ASP A O 1
ATOM 660 N N . ILE A 1 85 ? -15.039 2.876 6.354 1.00 95.06 85 ILE A N 1
ATOM 661 C CA . ILE A 1 85 ? -13.983 3.331 5.444 1.00 95.06 85 ILE A CA 1
ATOM 662 C C . ILE A 1 85 ? -13.736 4.828 5.643 1.00 95.06 85 ILE A C 1
ATOM 664 O O . ILE A 1 85 ? -14.659 5.630 5.753 1.00 95.06 85 ILE A O 1
ATOM 668 N N . SER A 1 86 ? -12.469 5.225 5.710 1.00 95.06 86 SER A N 1
ATOM 669 C CA . SER A 1 86 ? -12.049 6.624 5.763 1.00 95.06 86 SER A CA 1
ATOM 670 C C . SER A 1 86 ? -11.078 6.932 4.634 1.00 95.06 86 SER A C 1
ATOM 672 O O . SER A 1 86 ? -10.165 6.155 4.357 1.00 95.06 86 SER A O 1
ATOM 674 N N . TYR A 1 87 ? -11.266 8.084 4.005 1.00 95.12 87 TYR A N 1
ATOM 675 C CA . TYR A 1 87 ? -10.506 8.506 2.837 1.00 95.12 87 TYR A CA 1
ATOM 676 C C . TYR A 1 87 ? -9.617 9.698 3.181 1.00 95.12 87 TYR A C 1
ATOM 678 O O . TYR A 1 87 ? -10.003 10.576 3.953 1.00 95.12 87 TYR A O 1
ATOM 686 N N . TRP A 1 88 ? -8.418 9.731 2.607 1.00 94.31 88 TRP A N 1
ATOM 687 C CA . TRP A 1 88 ? -7.512 10.870 2.705 1.00 94.31 88 TRP A CA 1
ATOM 688 C C . TRP A 1 88 ? -6.910 11.182 1.335 1.00 94.31 88 TRP A C 1
ATOM 690 O O . TRP A 1 88 ? -6.286 10.319 0.718 1.00 94.31 88 TRP A O 1
ATOM 700 N N . SER A 1 89 ? -7.069 12.424 0.879 1.00 88.94 89 SER A N 1
ATOM 701 C CA . SER A 1 89 ? -6.580 12.903 -0.423 1.00 88.94 89 SER A CA 1
ATOM 702 C C . SER A 1 89 ? -5.633 14.106 -0.324 1.00 88.94 89 SER A C 1
ATOM 704 O O . SER A 1 89 ? -5.289 14.729 -1.325 1.00 88.94 89 SER A O 1
ATOM 706 N N . GLY A 1 90 ? -5.221 14.487 0.891 1.00 78.75 90 GLY A N 1
ATOM 707 C CA . GLY A 1 90 ? -4.403 15.681 1.135 1.00 78.75 90 GLY A CA 1
ATOM 708 C C . GLY A 1 90 ? -5.123 17.015 0.903 1.00 78.75 90 GLY A C 1
ATOM 709 O O . GLY A 1 90 ? -4.515 18.066 1.082 1.00 78.75 90 GLY A O 1
ATOM 710 N N . SER A 1 91 ? -6.412 16.997 0.546 1.00 58.47 91 SER A N 1
ATOM 711 C CA . SER A 1 91 ? -7.207 18.186 0.233 1.00 58.47 91 SER A CA 1
ATOM 712 C C . SER A 1 91 ? -7.918 18.789 1.444 1.00 58.47 91 SER A C 1
ATOM 714 O O . SER A 1 91 ? -8.999 19.358 1.285 1.00 58.47 91 SER A O 1
ATOM 716 N N . ARG A 1 92 ? -7.356 18.707 2.659 1.00 49.91 92 ARG A N 1
ATOM 717 C CA . ARG A 1 92 ? -7.890 19.500 3.776 1.00 49.91 92 ARG A CA 1
ATOM 718 C C . ARG A 1 92 ? -7.522 20.973 3.565 1.00 49.91 92 ARG A C 1
ATOM 720 O O . ARG A 1 92 ? -6.596 21.514 4.162 1.00 49.91 92 ARG A O 1
ATOM 727 N N . GLN A 1 93 ? -8.257 21.598 2.647 1.00 39.72 93 GLN A N 1
ATOM 728 C CA . GLN A 1 93 ? -8.478 23.031 2.572 1.00 39.72 93 GLN A CA 1
ATOM 729 C C . GLN A 1 93 ? -8.946 23.486 3.955 1.00 39.72 93 GLN A C 1
ATOM 731 O O . GLN A 1 93 ? -9.990 23.074 4.442 1.00 39.72 93 GLN A O 1
ATOM 736 N N . THR A 1 94 ? -8.083 24.250 4.619 1.00 39.97 94 THR A N 1
ATOM 737 C CA . THR A 1 94 ? -8.435 25.443 5.396 1.00 39.97 94 THR A CA 1
ATOM 738 C C . THR A 1 94 ? -9.866 25.520 5.938 1.00 39.97 94 THR A C 1
ATOM 740 O O . THR A 1 94 ? -10.606 26.375 5.485 1.00 39.97 94 THR A O 1
ATOM 743 N N . ASP A 1 95 ? -10.235 24.743 6.953 1.00 35.69 95 ASP A N 1
ATOM 744 C CA . ASP A 1 95 ? -11.471 24.999 7.702 1.00 35.69 95 ASP A CA 1
ATOM 745 C C . ASP A 1 95 ? -11.251 24.738 9.194 1.00 35.69 95 ASP A C 1
ATOM 747 O O . ASP A 1 95 ? -11.300 23.611 9.678 1.00 35.69 95 ASP A O 1
ATOM 751 N N . VAL A 1 96 ? -10.845 25.811 9.878 1.00 35.69 96 VAL A N 1
ATOM 752 C CA . VAL A 1 96 ? -11.389 26.415 11.113 1.00 35.69 96 VAL A CA 1
ATOM 753 C C . VAL A 1 96 ? -10.257 27.276 11.692 1.00 35.69 96 VAL A C 1
ATOM 755 O O . VAL A 1 96 ? -9.355 26.779 12.360 1.00 35.69 96 VAL A O 1
ATOM 758 N N . ALA A 1 97 ? -10.323 28.581 11.404 1.00 35.81 97 ALA A N 1
ATOM 759 C CA . ALA A 1 97 ? -9.327 29.617 11.705 1.00 35.81 97 ALA A CA 1
ATOM 760 C C . ALA A 1 97 ? -7.973 29.418 10.998 1.00 35.81 97 ALA A C 1
ATOM 762 O O . ALA A 1 97 ? -7.301 28.412 11.186 1.00 35.81 97 ALA A O 1
ATOM 763 N N . GLY A 1 98 ? -7.538 30.409 10.210 1.00 34.09 98 GLY A N 1
ATOM 764 C CA . GLY A 1 98 ? -6.233 30.464 9.534 1.00 34.09 98 GLY A CA 1
ATOM 765 C C . GLY A 1 98 ? -5.029 30.448 10.487 1.00 34.09 98 GLY A C 1
ATOM 766 O O . GLY A 1 98 ? -4.301 31.427 10.589 1.00 34.09 98 GLY A O 1
ATOM 767 N N . LYS A 1 99 ? -4.829 29.339 11.203 1.00 37.66 99 LYS A N 1
ATOM 768 C CA . LYS A 1 99 ? -3.851 29.173 12.284 1.00 37.66 99 LYS A CA 1
ATOM 769 C C . LYS A 1 99 ? -2.714 28.215 11.922 1.00 37.66 99 LYS A C 1
ATOM 771 O O . LYS A 1 99 ? -1.731 28.146 12.649 1.00 37.66 99 LYS A O 1
ATOM 776 N N . TYR A 1 100 ? -2.810 27.529 10.782 1.00 37.84 100 TYR A N 1
ATOM 777 C CA . TYR A 1 100 ? -1.773 26.622 10.281 1.00 37.84 100 TYR A CA 1
ATOM 778 C C . TYR A 1 100 ? -1.434 26.908 8.812 1.00 37.84 100 TYR A C 1
ATOM 780 O O . TYR A 1 100 ? -1.483 26.028 7.960 1.00 37.84 100 TYR A O 1
ATOM 788 N N . SER A 1 101 ? -1.086 28.159 8.496 1.00 31.62 101 SER A N 1
ATOM 789 C CA . SER A 1 101 ? -0.307 28.451 7.290 1.00 31.62 101 SER A CA 1
ATOM 790 C C . SER A 1 101 ? 1.161 28.153 7.595 1.00 31.62 101 SER A C 1
ATOM 792 O O . SER A 1 101 ? 1.813 28.912 8.313 1.00 31.62 101 SER A O 1
ATOM 794 N N . TYR A 1 102 ? 1.694 27.045 7.085 1.00 43.66 102 TYR A N 1
ATOM 795 C CA . TYR A 1 102 ? 3.126 26.771 7.180 1.00 43.66 102 TYR A CA 1
ATOM 796 C C . TYR A 1 102 ? 3.855 27.597 6.120 1.00 43.66 102 TYR A C 1
ATOM 798 O O . TYR A 1 102 ? 4.037 27.160 4.987 1.00 43.66 102 TYR A O 1
ATOM 806 N N . SER A 1 103 ? 4.251 28.818 6.472 1.00 38.59 103 SER A N 1
ATOM 807 C CA . SER A 1 103 ? 5.249 29.560 5.710 1.00 38.59 103 SER A CA 1
ATOM 808 C C . SER A 1 103 ? 6.630 29.141 6.209 1.00 38.59 103 SER A C 1
ATOM 810 O O . SER A 1 103 ? 7.016 29.404 7.346 1.00 38.59 103 SER A O 1
ATOM 812 N N . CYS A 1 104 ? 7.398 28.448 5.369 1.00 40.09 104 CYS A N 1
ATOM 813 C CA . CYS A 1 104 ? 8.828 28.317 5.607 1.00 40.09 104 CYS A CA 1
ATOM 814 C C . CYS A 1 104 ? 9.469 29.676 5.299 1.00 40.09 104 CYS A C 1
ATOM 816 O O . CYS A 1 104 ? 9.639 30.045 4.139 1.00 40.09 104 CYS A O 1
ATOM 818 N N . GLN A 1 105 ? 9.764 30.456 6.337 1.00 38.94 105 GLN A N 1
ATOM 819 C CA . GLN A 1 105 ? 10.526 31.689 6.179 1.00 38.94 105 GLN A CA 1
ATOM 820 C C . GLN A 1 105 ? 11.988 31.329 5.890 1.00 38.94 105 GLN A C 1
ATOM 822 O O . GLN A 1 105 ? 12.592 30.509 6.584 1.00 38.94 105 GLN A O 1
ATOM 827 N N . THR A 1 106 ? 12.534 31.910 4.827 1.00 39.44 106 THR A N 1
ATOM 828 C CA . THR A 1 106 ? 13.961 31.856 4.507 1.00 39.44 106 THR A CA 1
ATOM 829 C C . THR A 1 106 ? 14.688 32.895 5.348 1.00 39.44 106 THR A C 1
ATOM 831 O O . THR A 1 106 ? 14.269 34.054 5.371 1.00 39.44 106 THR A O 1
ATOM 834 N N . ASP A 1 107 ? 15.781 32.517 6.010 1.00 41.12 107 ASP A N 1
ATOM 835 C CA . ASP A 1 107 ? 16.696 33.521 6.548 1.00 41.12 107 ASP A CA 1
ATOM 836 C C . ASP A 1 107 ? 17.388 34.288 5.401 1.00 41.12 107 ASP A C 1
ATOM 838 O O . ASP A 1 107 ? 17.382 33.866 4.239 1.00 41.12 107 ASP A O 1
ATOM 842 N N . ALA A 1 108 ? 17.997 35.435 5.713 1.00 47.12 108 ALA A N 1
ATOM 843 C CA . ALA A 1 108 ? 18.731 36.249 4.737 1.00 47.12 108 ALA A CA 1
ATOM 844 C C . ALA A 1 108 ? 19.939 35.518 4.099 1.00 47.12 108 ALA A C 1
ATOM 846 O O . ALA A 1 108 ? 20.551 36.047 3.174 1.00 47.12 108 ALA A O 1
ATOM 847 N N . ALA A 1 109 ? 20.274 34.309 4.574 1.00 51.59 109 ALA A N 1
ATOM 848 C CA . ALA A 1 109 ? 21.339 33.446 4.069 1.00 51.59 109 ALA A CA 1
ATOM 849 C C . ALA A 1 109 ? 20.822 32.291 3.180 1.00 51.59 109 ALA A C 1
ATOM 851 O O . ALA A 1 109 ? 21.618 31.465 2.732 1.00 51.59 109 ALA A O 1
ATOM 852 N N . GLY A 1 110 ? 19.512 32.218 2.904 1.00 40.66 110 GLY A N 1
ATOM 853 C CA . GLY A 1 110 ? 18.912 31.182 2.057 1.00 40.66 110 GLY A CA 1
ATOM 854 C C . GLY A 1 110 ? 18.833 29.796 2.707 1.00 40.66 110 GLY A C 1
ATOM 855 O O . GLY A 1 110 ? 18.665 28.796 2.007 1.00 40.66 110 GLY A O 1
ATOM 856 N N . LYS A 1 111 ? 18.950 29.700 4.036 1.00 40.38 111 LYS A N 1
ATOM 857 C CA . LYS A 1 111 ? 18.851 28.449 4.790 1.00 40.38 111 LYS A CA 1
ATOM 858 C C . LYS A 1 111 ? 17.418 28.264 5.299 1.00 40.38 111 LYS A C 1
ATOM 860 O O . LYS A 1 111 ? 16.849 29.116 5.976 1.00 40.38 111 LYS A O 1
ATOM 865 N N . TYR A 1 112 ? 16.814 27.124 4.967 1.00 44.12 112 TYR A N 1
ATOM 866 C CA . TYR A 1 112 ? 15.473 26.763 5.433 1.00 44.12 112 TYR A CA 1
ATOM 867 C C . TYR A 1 112 ? 15.492 26.487 6.946 1.00 44.12 112 TYR A C 1
ATOM 869 O O . TYR A 1 112 ? 16.093 25.503 7.383 1.00 44.12 112 TYR A O 1
ATOM 877 N N . SER A 1 113 ? 14.815 27.310 7.751 1.00 39.09 113 SER A N 1
ATOM 878 C CA . SER A 1 113 ? 14.574 27.028 9.172 1.00 39.09 113 SER A CA 1
ATOM 879 C C . SER A 1 113 ? 13.082 26.820 9.425 1.00 39.09 113 SER A C 1
ATOM 881 O O . SER A 1 113 ? 12.309 27.774 9.466 1.00 39.09 113 SER A O 1
ATOM 883 N N . CYS A 1 114 ? 12.653 25.571 9.607 1.00 47.66 114 CYS A N 1
ATOM 884 C CA . CYS A 1 114 ? 11.306 25.274 10.087 1.00 47.66 114 CYS A CA 1
ATOM 885 C C . CYS A 1 114 ? 11.290 25.352 11.623 1.00 47.66 114 CYS A C 1
ATOM 887 O O . CYS A 1 114 ? 11.616 24.387 12.311 1.00 47.66 114 CYS A O 1
ATOM 889 N N . GLN A 1 115 ? 10.940 26.513 12.175 1.00 45.06 115 GLN A N 1
ATOM 890 C CA . GLN A 1 115 ? 10.664 26.653 13.606 1.00 45.06 115 GLN A CA 1
ATOM 891 C C . GLN A 1 115 ? 9.185 26.332 13.858 1.00 45.06 115 GLN A C 1
ATOM 893 O O . GLN A 1 115 ? 8.333 27.196 13.689 1.00 45.06 115 GLN A O 1
ATOM 898 N N . THR A 1 116 ? 8.857 25.092 14.238 1.00 43.34 116 THR A N 1
ATOM 899 C CA . THR A 1 116 ? 7.578 24.801 14.914 1.00 43.34 116 THR A CA 1
ATOM 900 C C . THR A 1 116 ? 7.777 23.753 16.010 1.00 43.34 116 THR A C 1
ATOM 902 O O . THR A 1 116 ? 8.394 22.715 15.775 1.00 43.34 116 THR A O 1
ATOM 905 N N . ASP A 1 117 ? 7.223 24.024 17.195 1.00 42.44 117 ASP A N 1
ATOM 906 C CA . ASP A 1 117 ? 7.330 23.261 18.456 1.00 42.44 117 ASP A CA 1
ATOM 907 C C . ASP A 1 117 ? 6.685 21.855 18.449 1.00 42.44 117 ASP A C 1
ATOM 909 O O . ASP A 1 117 ? 6.462 21.245 19.490 1.00 42.44 117 ASP A O 1
ATOM 913 N N . THR A 1 118 ? 6.387 21.283 17.280 1.00 46.03 118 THR A N 1
ATOM 914 C CA . THR A 1 118 ? 5.937 19.888 17.144 1.00 46.03 118 THR A CA 1
ATOM 915 C C . THR A 1 118 ? 6.567 19.253 15.904 1.00 46.03 118 THR A C 1
ATOM 917 O O . THR A 1 118 ? 6.124 19.481 14.784 1.00 46.03 118 THR A O 1
ATOM 920 N N . ALA A 1 119 ? 7.630 18.473 16.132 1.00 51.91 119 ALA A N 1
ATOM 921 C CA . ALA A 1 119 ? 8.247 17.489 15.235 1.00 51.91 119 ALA A CA 1
ATOM 922 C C . ALA A 1 119 ? 8.224 17.790 13.714 1.00 51.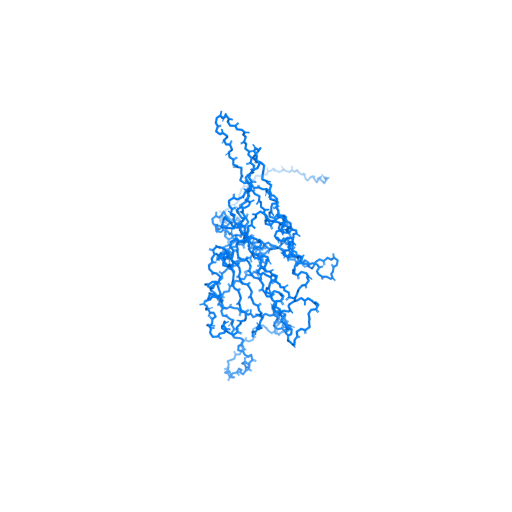91 119 ALA A C 1
ATOM 924 O O . ALA A 1 119 ? 7.466 17.194 12.959 1.00 51.91 119 ALA A O 1
ATOM 925 N N . GLY A 1 120 ? 9.136 18.649 13.253 1.00 66.25 120 GLY A N 1
ATOM 926 C CA . GLY A 1 120 ? 10.127 18.293 12.219 1.00 66.25 120 GLY A CA 1
ATOM 927 C C . GLY A 1 120 ? 9.714 17.965 10.773 1.00 66.25 120 GLY A C 1
ATOM 928 O O . GLY A 1 120 ? 10.619 17.722 9.979 1.00 66.25 120 GLY A O 1
ATOM 929 N N . PHE A 1 121 ? 8.433 17.955 10.396 1.00 74.38 121 PHE A N 1
ATOM 930 C CA . PHE A 1 121 ? 8.018 17.769 8.996 1.00 74.38 121 PHE A CA 1
ATOM 931 C C . PHE A 1 121 ? 8.043 19.100 8.230 1.00 74.38 121 PHE A C 1
ATOM 933 O O . PHE A 1 121 ? 7.354 20.049 8.600 1.00 74.38 121 PHE A O 1
ATOM 940 N N . CYS A 1 122 ? 8.805 19.162 7.141 1.00 74.88 122 CYS A N 1
ATOM 941 C CA . CYS A 1 122 ? 8.738 20.221 6.139 1.00 74.88 122 CYS A CA 1
ATOM 942 C C . CYS A 1 122 ? 7.522 20.031 5.211 1.00 74.88 122 CYS A C 1
ATOM 944 O O . CYS A 1 122 ? 6.900 21.015 4.807 1.00 74.88 122 CYS A O 1
ATOM 946 N N . ASN A 1 123 ? 7.158 18.786 4.905 1.00 81.19 123 ASN A N 1
ATOM 947 C CA . ASN A 1 123 ? 6.067 18.443 4.007 1.00 81.19 123 ASN A CA 1
ATOM 948 C C . ASN A 1 123 ? 4.726 18.348 4.767 1.00 81.19 123 ASN A C 1
ATOM 950 O O . ASN A 1 123 ? 4.540 17.426 5.574 1.00 81.19 123 ASN A O 1
ATOM 954 N N . PRO A 1 124 ? 3.760 19.246 4.491 1.00 81.62 124 PRO A N 1
ATOM 955 C CA . PRO A 1 124 ? 2.489 19.282 5.209 1.00 81.62 124 PRO A CA 1
ATOM 956 C C . PRO A 1 124 ? 1.612 18.052 4.939 1.00 81.62 124 PRO A C 1
ATOM 958 O O . PRO A 1 124 ? 0.871 17.641 5.827 1.00 81.62 124 PRO A O 1
ATOM 961 N N . ALA A 1 125 ? 1.726 17.422 3.766 1.00 87.12 125 ALA A N 1
ATOM 962 C CA . ALA A 1 125 ? 0.923 16.256 3.408 1.00 87.12 125 ALA A CA 1
ATOM 963 C C . ALA A 1 125 ? 1.245 15.040 4.287 1.00 87.12 125 ALA A C 1
ATOM 965 O O . ALA A 1 125 ? 0.340 14.376 4.786 1.00 87.12 125 ALA A O 1
ATOM 966 N N . TYR A 1 126 ? 2.532 14.769 4.534 1.00 89.38 126 TYR A N 1
ATOM 967 C CA . TYR A 1 126 ? 2.938 13.670 5.416 1.00 89.38 126 TYR A CA 1
ATOM 968 C C . TYR A 1 126 ? 2.484 13.894 6.857 1.00 89.38 126 TYR A C 1
ATOM 970 O O . TYR A 1 126 ? 2.026 12.957 7.511 1.00 89.38 126 TYR A O 1
ATOM 978 N N . ARG A 1 127 ? 2.578 15.137 7.343 1.00 87.12 127 ARG A N 1
ATOM 979 C CA . ARG A 1 127 ? 2.104 15.507 8.679 1.00 87.12 127 ARG A CA 1
ATOM 980 C C . ARG A 1 127 ? 0.591 15.333 8.804 1.00 87.12 127 ARG A C 1
ATOM 982 O O . ARG A 1 127 ? 0.128 14.756 9.790 1.00 87.12 127 ARG A O 1
ATOM 989 N N . ASP A 1 128 ? -0.165 15.830 7.830 1.00 88.88 128 ASP A N 1
ATOM 990 C CA . ASP A 1 128 ? -1.626 15.750 7.830 1.00 88.88 128 ASP A CA 1
ATOM 991 C C . ASP A 1 128 ? -2.098 14.293 7.760 1.00 88.88 128 ASP A C 1
ATOM 993 O O . ASP A 1 128 ? -2.895 13.869 8.594 1.00 88.88 128 ASP A O 1
ATOM 997 N N . LEU A 1 129 ? -1.513 13.481 6.872 1.00 93.25 129 LEU A N 1
ATOM 998 C CA . LEU A 1 129 ? -1.805 12.050 6.802 1.00 93.25 129 LEU A CA 1
ATOM 999 C C . LEU A 1 129 ? -1.499 11.333 8.122 1.00 93.25 129 LEU A C 1
ATOM 1001 O O . LEU A 1 129 ? -2.313 10.544 8.601 1.00 93.25 129 LEU A O 1
ATOM 1005 N N . LEU A 1 130 ? -0.343 11.603 8.736 1.00 93.31 130 LEU A N 1
ATOM 1006 C CA . LEU A 1 130 ? 0.017 10.990 10.015 1.00 93.31 130 LEU A CA 1
ATOM 1007 C C . LEU A 1 130 ? -0.990 11.366 11.113 1.00 93.31 130 LEU A C 1
ATOM 1009 O O . LEU A 1 130 ? -1.412 10.506 11.886 1.00 93.31 130 LEU A O 1
ATOM 1013 N N . THR A 1 131 ? -1.425 12.628 11.129 1.00 91.88 131 THR A N 1
ATOM 1014 C CA . THR A 1 131 ? -2.461 13.127 12.046 1.00 91.88 131 THR A CA 1
ATOM 1015 C C . THR A 1 131 ? -3.801 12.443 11.794 1.00 91.88 131 THR A C 1
ATOM 1017 O O . THR A 1 131 ? -4.462 12.023 12.740 1.00 91.88 131 THR A O 1
ATOM 1020 N N . ALA A 1 132 ? -4.197 12.278 10.531 1.00 93.12 132 ALA A N 1
ATOM 1021 C CA . ALA A 1 132 ? -5.433 11.604 10.154 1.00 93.12 132 ALA A CA 1
ATOM 1022 C C . ALA A 1 132 ? -5.436 10.129 10.589 1.00 93.12 132 ALA A C 1
ATOM 1024 O O . ALA A 1 132 ? -6.423 9.656 11.154 1.00 93.12 132 ALA A O 1
ATOM 1025 N N . ILE A 1 133 ? -4.318 9.415 10.402 1.00 95.88 133 ILE A N 1
ATOM 1026 C CA . ILE A 1 133 ? -4.161 8.028 10.864 1.00 95.88 133 ILE A CA 1
ATOM 1027 C C . ILE A 1 133 ? -4.234 7.968 12.393 1.00 95.88 133 ILE A C 1
ATOM 1029 O O . ILE A 1 133 ? -4.958 7.136 12.937 1.00 95.88 133 ILE A O 1
ATOM 1033 N N . GLN A 1 134 ? -3.529 8.858 13.094 1.00 94.81 134 GLN A N 1
ATOM 1034 C CA . GLN A 1 134 ? -3.561 8.916 14.555 1.00 94.81 134 GLN A CA 1
ATOM 1035 C C . GLN A 1 134 ? -4.977 9.189 15.078 1.00 94.81 134 GLN A C 1
ATOM 1037 O O . GLN A 1 134 ? -5.438 8.507 15.989 1.00 94.81 134 GLN A O 1
ATOM 1042 N N . LEU A 1 135 ? -5.691 10.134 14.466 1.00 93.88 135 LEU A N 1
ATOM 1043 C CA . LEU A 1 135 ? -7.071 10.457 14.808 1.00 93.88 135 LEU A CA 1
ATOM 1044 C C . LEU A 1 135 ? -7.998 9.259 14.574 1.00 93.88 135 LEU A C 1
ATOM 1046 O O . LEU A 1 135 ? -8.810 8.949 15.443 1.00 93.88 135 LEU A O 1
ATOM 1050 N N . LYS A 1 136 ? -7.849 8.537 13.455 1.00 94.44 136 LYS A N 1
ATOM 1051 C CA . LYS A 1 136 ? -8.626 7.317 13.188 1.00 94.44 136 LYS A CA 1
ATOM 1052 C C . LYS A 1 136 ? -8.342 6.222 14.220 1.00 94.44 136 LYS A C 1
ATOM 1054 O O . LYS A 1 136 ? -9.278 5.562 14.664 1.00 94.44 136 LYS A O 1
ATOM 1059 N N . ILE A 1 137 ? -7.079 6.058 14.625 1.00 95.19 137 ILE A N 1
ATOM 1060 C CA . ILE A 1 137 ? -6.674 5.113 15.676 1.00 95.19 137 ILE A CA 1
ATOM 1061 C C . ILE A 1 137 ? -7.353 5.456 17.003 1.00 95.19 137 ILE A C 1
ATOM 1063 O O . ILE A 1 137 ? -7.939 4.574 17.624 1.00 95.19 137 ILE A O 1
ATOM 1067 N N . SER A 1 138 ? -7.307 6.724 17.416 1.00 93.19 138 SER A N 1
ATOM 1068 C CA . SER A 1 138 ? -7.902 7.174 18.676 1.00 93.19 138 SER A CA 1
ATOM 1069 C C . SER A 1 138 ? -9.429 7.093 18.674 1.00 93.19 138 SER A C 1
ATOM 1071 O O . SER A 1 138 ? -10.006 6.596 19.635 1.00 93.19 138 SER A O 1
ATOM 1073 N N . LEU A 1 139 ? -10.097 7.534 17.601 1.00 92.12 139 LEU A N 1
ATOM 1074 C CA . LEU A 1 139 ? -11.561 7.482 17.507 1.00 92.12 139 LEU A CA 1
ATOM 1075 C C . LEU A 1 139 ? -12.095 6.048 17.462 1.00 92.12 139 LEU A C 1
ATOM 1077 O O . LEU A 1 139 ? -13.130 5.763 18.052 1.00 92.12 139 LEU A O 1
ATOM 1081 N N . GLY A 1 140 ? -11.399 5.152 16.760 1.00 92.19 140 GLY A N 1
ATOM 1082 C CA . GLY A 1 140 ? -11.800 3.752 16.644 1.00 92.19 140 GLY A CA 1
ATOM 1083 C C . GLY A 1 140 ? -11.309 2.850 17.776 1.00 92.19 140 GLY A C 1
ATOM 1084 O O . GLY A 1 140 ? -11.495 1.640 17.681 1.00 92.19 140 GLY A O 1
ATOM 1085 N N . GLN A 1 141 ? -10.676 3.415 18.815 1.00 94.44 141 GLN A N 1
ATOM 1086 C CA . GLN A 1 141 ? -10.131 2.677 19.962 1.00 94.44 141 GLN A CA 1
ATOM 1087 C C . GLN A 1 141 ? -9.214 1.516 19.537 1.00 94.44 141 GLN A C 1
ATOM 1089 O O . GLN A 1 141 ? -9.320 0.385 20.018 1.00 94.44 141 GLN A O 1
ATOM 1094 N N . PHE A 1 142 ? -8.340 1.787 18.562 1.00 95.19 142 PHE A N 1
ATOM 1095 C CA . PHE A 1 142 ? -7.420 0.799 18.007 1.00 95.19 142 PHE A CA 1
ATOM 1096 C C . PHE A 1 142 ? -6.091 0.730 18.766 1.00 95.19 142 PHE A C 1
ATOM 1098 O O . PHE A 1 142 ? -5.206 0.000 18.327 1.00 95.19 142 PHE A O 1
ATOM 1105 N N . GLN A 1 143 ? -5.873 1.477 19.853 1.00 94.25 143 GLN A N 1
ATOM 1106 C CA . GLN A 1 143 ? -4.621 1.348 20.602 1.00 94.25 143 GLN A CA 1
ATOM 1107 C C . GLN A 1 143 ? -4.576 0.004 21.329 1.00 94.25 143 GLN A C 1
ATOM 1109 O O . GLN A 1 143 ? -5.596 -0.547 21.734 1.00 94.25 143 GLN A O 1
ATOM 1114 N N . VAL A 1 144 ? -3.375 -0.540 21.527 1.00 92.69 144 VAL A N 1
ATOM 1115 C CA . VAL A 1 144 ? -3.211 -1.825 22.235 1.00 92.69 144 VAL A CA 1
ATOM 1116 C C . VAL A 1 144 ? -3.692 -1.736 23.693 1.00 92.69 144 VAL A C 1
ATOM 1118 O O . VAL A 1 144 ? -4.112 -2.740 24.265 1.00 92.69 144 VAL A O 1
ATOM 1121 N N . SER A 1 145 ? -3.652 -0.539 24.284 1.00 92.88 145 SER A N 1
ATOM 1122 C CA . SER A 1 145 ? -4.165 -0.240 25.625 1.00 92.88 145 SER A CA 1
ATOM 1123 C C . SER A 1 145 ? -5.688 -0.126 25.707 1.00 92.88 145 SER A C 1
ATOM 1125 O O . SER A 1 145 ? -6.230 -0.169 26.811 1.00 92.88 145 SER A O 1
ATOM 1127 N N . ASP A 1 146 ? -6.378 0.038 24.577 1.00 92.75 146 ASP A N 1
ATOM 1128 C CA . ASP A 1 146 ? -7.816 0.281 24.569 1.00 92.75 146 ASP A CA 1
ATOM 1129 C C . ASP A 1 146 ? -8.610 -1.004 24.848 1.00 92.75 146 ASP A C 1
ATOM 1131 O O . ASP A 1 146 ? -8.213 -2.125 24.514 1.00 92.75 146 ASP A O 1
ATOM 1135 N N . THR A 1 147 ? -9.784 -0.835 25.457 1.00 91.44 147 THR A N 1
ATOM 1136 C CA . THR A 1 147 ? -10.713 -1.924 25.800 1.00 91.44 147 THR A CA 1
ATOM 1137 C C . THR A 1 147 ? -12.089 -1.685 25.166 1.00 91.44 147 THR A C 1
ATOM 1139 O O . THR A 1 147 ? -13.066 -1.460 25.878 1.00 91.44 147 THR A O 1
ATOM 1142 N N . PRO A 1 148 ? -12.194 -1.707 23.820 1.00 91.44 148 PRO A N 1
ATOM 1143 C CA . PRO A 1 148 ? -13.472 -1.515 23.143 1.00 91.44 148 PRO A CA 1
ATOM 1144 C C . PRO A 1 148 ? -14.409 -2.703 23.388 1.00 91.44 148 PRO A C 1
ATOM 1146 O O . PRO A 1 148 ? -13.955 -3.842 23.533 1.00 91.44 148 PRO A O 1
ATOM 1149 N N . GLU A 1 149 ? -15.721 -2.460 23.340 1.00 88.75 149 GLU A N 1
ATOM 1150 C CA . GLU A 1 149 ? -16.747 -3.511 23.465 1.00 88.75 149 GLU A CA 1
ATOM 1151 C C . GLU A 1 149 ? -16.564 -4.620 22.418 1.00 88.75 149 GLU A C 1
ATOM 1153 O O . GLU A 1 149 ? -16.713 -5.808 22.706 1.00 88.75 149 GLU A O 1
ATOM 1158 N N . LYS A 1 150 ? -16.189 -4.230 21.194 1.00 88.88 150 LYS A N 1
ATOM 1159 C CA . LYS A 1 150 ? -15.879 -5.140 20.095 1.00 88.88 150 LYS A CA 1
ATOM 1160 C C . LYS A 1 150 ? -14.522 -4.797 19.499 1.00 88.88 150 LYS A C 1
ATOM 1162 O O . LYS A 1 150 ? -14.358 -3.763 18.856 1.00 88.88 150 LYS A O 1
ATOM 1167 N N . ARG A 1 151 ? -13.556 -5.705 19.653 1.00 89.38 151 ARG A N 1
ATOM 1168 C CA . ARG A 1 151 ? -12.234 -5.558 19.034 1.00 89.38 151 ARG A CA 1
ATOM 1169 C C . ARG A 1 151 ? -12.335 -5.609 17.514 1.00 89.38 151 ARG A C 1
ATOM 1171 O O . ARG A 1 151 ? -12.987 -6.490 16.951 1.00 89.38 151 ARG A O 1
ATOM 1178 N N . ASN A 1 152 ? -11.643 -4.683 16.869 1.00 91.25 152 ASN A N 1
ATOM 1179 C CA . ASN A 1 152 ? -11.523 -4.597 15.424 1.00 91.25 152 ASN A CA 1
ATOM 1180 C C . ASN A 1 152 ? -10.062 -4.289 15.049 1.00 91.25 152 ASN A C 1
ATOM 1182 O O . ASN A 1 152 ? -9.254 -3.952 15.912 1.00 91.25 152 ASN A O 1
ATOM 1186 N N . ILE A 1 153 ? -9.713 -4.437 13.773 1.00 93.69 153 ILE A N 1
ATOM 1187 C CA . ILE A 1 153 ? -8.379 -4.138 13.240 1.00 93.69 153 ILE A CA 1
ATOM 1188 C C . ILE A 1 153 ? -8.518 -3.012 12.221 1.00 93.69 153 ILE A C 1
ATOM 1190 O O . ILE A 1 153 ? -9.398 -3.072 11.361 1.00 93.69 153 ILE A O 1
ATOM 1194 N N . LEU A 1 154 ? -7.625 -2.026 12.283 1.00 96.94 154 LEU A N 1
ATOM 1195 C CA . LEU A 1 154 ? -7.528 -0.976 11.274 1.00 96.94 154 LEU A CA 1
ATOM 1196 C C . LEU A 1 154 ? -6.575 -1.406 10.153 1.00 96.94 154 LEU A C 1
ATOM 1198 O O . LEU A 1 154 ? -5.414 -1.739 10.387 1.00 96.94 154 LEU A O 1
ATOM 1202 N N . ARG A 1 155 ? -7.044 -1.379 8.909 1.00 96.56 155 ARG A N 1
ATOM 1203 C CA . ARG A 1 155 ? -6.210 -1.584 7.720 1.00 96.56 155 ARG A CA 1
ATOM 1204 C C . ARG A 1 155 ? -5.955 -0.235 7.074 1.00 96.56 155 ARG A C 1
ATOM 1206 O O . ARG A 1 155 ? -6.897 0.470 6.749 1.00 96.56 155 ARG A O 1
ATOM 1213 N N . VAL A 1 156 ? -4.697 0.129 6.891 1.00 98.00 156 VAL A N 1
ATOM 1214 C CA . VAL A 1 156 ? -4.286 1.384 6.261 1.00 98.00 156 VAL A CA 1
ATOM 1215 C C . VAL A 1 156 ? -3.647 1.057 4.915 1.00 98.00 156 VAL A C 1
ATOM 1217 O O . VAL A 1 156 ? -2.756 0.214 4.838 1.00 98.00 156 VAL A O 1
ATOM 1220 N N . ALA A 1 157 ? -4.100 1.699 3.848 1.00 97.50 157 ALA A N 1
ATOM 1221 C CA . ALA A 1 157 ? -3.539 1.570 2.512 1.00 97.50 157 ALA A CA 1
ATOM 1222 C C . ALA A 1 157 ? -3.082 2.947 2.032 1.00 97.50 157 ALA A C 1
ATOM 1224 O O . ALA A 1 157 ? -3.899 3.850 1.877 1.00 97.50 157 ALA A O 1
ATOM 1225 N N . VAL A 1 158 ? -1.780 3.107 1.799 1.00 97.31 158 VAL A N 1
ATOM 1226 C CA . VAL A 1 158 ? -1.196 4.352 1.291 1.00 97.31 158 VAL A CA 1
ATOM 1227 C C . VAL A 1 158 ? -0.661 4.123 -0.118 1.00 97.31 158 VAL A C 1
ATOM 1229 O O . VAL A 1 158 ? 0.271 3.339 -0.339 1.00 97.31 158 VAL A O 1
ATOM 1232 N N . HIS A 1 159 ? -1.279 4.786 -1.089 1.00 96.12 159 HIS A N 1
ATOM 1233 C CA . HIS A 1 159 ? -0.984 4.603 -2.500 1.00 96.12 159 HIS A CA 1
ATOM 1234 C C . HIS A 1 159 ? 0.050 5.605 -3.018 1.00 96.12 159 HIS A C 1
ATOM 1236 O O . HIS A 1 159 ? -0.083 6.806 -2.787 1.00 96.12 159 HIS A O 1
ATOM 1242 N N . SER A 1 160 ? 1.039 5.095 -3.759 1.00 93.81 160 SER A N 1
ATOM 1243 C CA . SER A 1 160 ? 2.054 5.867 -4.487 1.00 93.81 160 SER A CA 1
ATOM 1244 C C . SER A 1 160 ? 2.823 6.882 -3.630 1.00 93.81 160 SER A C 1
ATOM 1246 O O . SER A 1 160 ? 3.192 7.963 -4.082 1.00 93.81 160 SER A O 1
ATOM 1248 N N . LEU A 1 161 ? 3.131 6.511 -2.385 1.00 92.56 161 LEU A N 1
ATOM 1249 C CA . LEU A 1 161 ? 3.843 7.351 -1.429 1.00 92.56 161 LEU A CA 1
ATOM 1250 C C . LEU A 1 161 ? 5.179 7.844 -2.003 1.00 92.56 161 LEU A C 1
ATOM 1252 O O . LEU A 1 161 ? 6.021 7.055 -2.436 1.00 92.56 161 LEU A O 1
ATOM 1256 N N . GLY A 1 162 ? 5.391 9.159 -1.959 1.00 88.12 162 GLY A N 1
ATOM 1257 C CA . GLY A 1 162 ? 6.619 9.784 -2.444 1.00 88.12 162 GLY A CA 1
ATOM 1258 C C . GLY A 1 162 ? 6.666 10.005 -3.958 1.00 88.12 162 GLY A C 1
ATOM 1259 O O . GLY A 1 162 ? 7.730 10.341 -4.485 1.00 88.12 162 GLY A O 1
ATOM 1260 N N . SER A 1 163 ? 5.536 9.864 -4.658 1.00 89.38 163 SER A N 1
ATOM 1261 C CA . SER A 1 163 ? 5.403 10.374 -6.022 1.00 89.38 163 SER A CA 1
ATOM 1262 C C . SER A 1 163 ? 5.620 11.904 -6.077 1.00 89.38 163 SER A C 1
ATOM 1264 O O . SER A 1 163 ? 5.624 12.580 -5.042 1.00 89.38 163 SER A O 1
ATOM 1266 N N . PRO A 1 164 ? 5.792 12.493 -7.274 1.00 84.94 164 PRO A N 1
ATOM 1267 C CA . PRO A 1 164 ? 5.889 13.937 -7.453 1.00 84.94 164 PRO A CA 1
ATOM 1268 C C . PRO A 1 164 ? 4.724 14.717 -6.841 1.00 84.94 164 PRO A C 1
ATOM 1270 O O . PRO A 1 164 ? 4.947 15.828 -6.378 1.00 84.94 164 PRO A O 1
ATOM 1273 N N . LEU A 1 165 ? 3.521 14.137 -6.775 1.00 85.81 165 LEU A N 1
ATOM 1274 C CA . LEU A 1 165 ? 2.356 14.800 -6.183 1.00 85.81 165 LEU A CA 1
ATOM 1275 C C . LEU A 1 165 ? 2.488 14.942 -4.661 1.00 85.81 165 LEU A C 1
ATOM 1277 O O . LEU A 1 165 ? 2.084 15.960 -4.112 1.00 85.81 165 LEU A O 1
ATOM 1281 N N . TRP A 1 166 ? 3.193 14.011 -4.009 1.00 84.50 166 TRP A N 1
ATOM 1282 C CA . TRP A 1 166 ? 3.558 14.113 -2.592 1.00 84.50 166 TRP A CA 1
ATOM 1283 C C . TRP A 1 166 ? 4.659 15.136 -2.326 1.00 84.50 166 TRP A C 1
ATOM 1285 O O . TRP A 1 166 ? 4.861 15.531 -1.180 1.00 84.50 166 TRP A O 1
ATOM 1295 N N . ARG A 1 167 ? 5.416 15.555 -3.344 1.00 67.19 167 ARG A N 1
ATOM 1296 C CA . ARG A 1 167 ? 6.537 16.492 -3.208 1.00 67.19 167 ARG A CA 1
ATOM 1297 C C . ARG A 1 167 ? 6.035 17.924 -3.356 1.00 67.19 167 ARG A C 1
ATOM 1299 O O . ARG A 1 167 ? 6.224 18.556 -4.390 1.00 67.19 167 ARG A O 1
ATOM 1306 N N . ALA A 1 168 ? 5.440 18.462 -2.295 1.00 58.44 168 ALA A N 1
ATOM 1307 C CA . ALA A 1 168 ? 5.111 19.881 -2.221 1.00 58.44 168 ALA A CA 1
ATOM 1308 C C . ALA A 1 168 ? 6.400 20.734 -2.202 1.00 58.44 168 ALA A C 1
ATOM 1310 O O . ALA A 1 168 ? 6.920 21.061 -1.141 1.00 58.44 168 ALA A O 1
ATOM 1311 N N . ASN A 1 169 ? 6.936 21.065 -3.383 1.00 52.78 169 ASN A N 1
ATOM 1312 C CA . ASN A 1 169 ? 7.956 22.097 -3.628 1.00 52.78 169 ASN A CA 1
ATOM 1313 C C . ASN A 1 169 ? 9.271 22.024 -2.817 1.00 52.78 169 ASN A C 1
ATOM 1315 O O . ASN A 1 169 ? 9.977 23.026 -2.706 1.00 52.78 169 ASN A O 1
ATOM 1319 N N . GLN A 1 170 ? 9.628 20.872 -2.243 1.00 55.44 170 GLN A N 1
ATOM 1320 C CA . GLN A 1 170 ? 10.746 20.774 -1.300 1.00 55.44 170 GLN A CA 1
ATOM 1321 C C . GLN A 1 170 ? 11.855 19.826 -1.757 1.00 55.44 170 GLN A C 1
ATOM 1323 O O . GLN A 1 170 ? 11.617 18.680 -2.132 1.00 55.44 170 GLN A O 1
ATOM 1328 N N . GLN A 1 171 ? 13.092 20.308 -1.611 1.00 51.72 171 GLN A N 1
ATOM 1329 C CA . GLN A 1 171 ? 14.338 19.569 -1.835 1.00 51.72 171 GLN A CA 1
ATOM 1330 C C . GLN A 1 171 ? 14.564 18.429 -0.822 1.00 51.72 171 GLN A C 1
ATOM 1332 O O . GLN A 1 171 ? 15.388 17.549 -1.063 1.00 51.72 171 GLN A O 1
ATOM 1337 N N . ARG A 1 172 ? 13.884 18.447 0.337 1.00 55.75 172 ARG A N 1
ATOM 1338 C CA . ARG A 1 172 ? 14.094 17.481 1.426 1.00 55.75 172 ARG A CA 1
ATOM 1339 C C . ARG A 1 172 ? 13.018 16.399 1.409 1.00 55.75 172 ARG A C 1
ATOM 1341 O O . ARG A 1 172 ? 11.827 16.688 1.467 1.00 55.75 172 ARG A O 1
ATOM 1348 N N . SER A 1 173 ? 13.435 15.135 1.363 1.00 66.75 173 SER A N 1
ATOM 1349 C CA . SER A 1 173 ? 12.512 14.005 1.448 1.00 66.75 173 SER A CA 1
ATOM 1350 C C . SER A 1 173 ? 12.184 13.671 2.903 1.00 66.75 173 SER A C 1
ATOM 1352 O O . SER A 1 173 ? 12.908 12.922 3.557 1.00 66.75 173 SER A O 1
ATOM 1354 N N . ASP A 1 174 ? 11.040 14.146 3.379 1.00 83.25 174 ASP A N 1
ATOM 1355 C CA . ASP A 1 174 ? 10.478 13.749 4.680 1.00 83.25 174 ASP A CA 1
ATOM 1356 C C . ASP A 1 174 ? 9.891 12.331 4.689 1.00 83.25 174 ASP A C 1
ATOM 1358 O O . ASP A 1 174 ? 9.393 11.861 5.708 1.00 83.25 174 ASP A O 1
ATOM 1362 N N . LEU A 1 175 ? 9.981 11.626 3.561 1.00 88.50 175 LEU A N 1
ATOM 1363 C CA . LEU A 1 175 ? 9.499 10.260 3.379 1.00 88.50 175 LEU A CA 1
ATOM 1364 C C . LEU A 1 175 ? 10.024 9.305 4.464 1.00 88.50 175 LEU A C 1
ATOM 1366 O O . LEU A 1 175 ? 9.254 8.575 5.082 1.00 88.50 175 LEU A O 1
ATOM 1370 N N . THR A 1 176 ? 11.332 9.339 4.729 1.00 89.00 176 THR A N 1
ATOM 1371 C CA . THR A 1 176 ? 11.970 8.490 5.745 1.00 89.00 176 THR A CA 1
ATOM 1372 C C . THR A 1 176 ? 11.460 8.819 7.149 1.00 89.00 176 THR A C 1
ATOM 1374 O O . THR A 1 176 ? 11.165 7.917 7.929 1.00 89.00 176 THR A O 1
ATOM 1377 N N . LEU A 1 177 ? 11.303 10.109 7.467 1.00 89.00 177 LEU A N 1
ATOM 1378 C CA . LEU A 1 177 ? 10.772 10.548 8.758 1.00 89.00 177 LEU A CA 1
ATOM 1379 C C . LEU A 1 177 ? 9.307 10.122 8.925 1.00 89.00 177 LEU A C 1
ATOM 1381 O O . LEU A 1 177 ? 8.930 9.612 9.978 1.00 89.00 177 LEU A O 1
ATOM 1385 N N . PHE A 1 178 ? 8.504 10.256 7.868 1.00 92.56 178 PHE A N 1
ATOM 1386 C CA . PHE A 1 178 ? 7.114 9.814 7.845 1.00 92.56 178 PHE A CA 1
ATOM 1387 C C . PHE A 1 178 ? 7.003 8.317 8.135 1.00 92.56 178 PHE A C 1
ATOM 1389 O O . PHE A 1 178 ? 6.265 7.930 9.038 1.00 92.56 178 PHE A O 1
ATOM 1396 N N . LEU A 1 179 ? 7.773 7.477 7.432 1.00 94.44 179 LEU A N 1
ATOM 1397 C CA . LEU A 1 179 ? 7.763 6.028 7.647 1.00 94.44 179 LEU A CA 1
ATOM 1398 C C . LEU A 1 179 ? 8.227 5.646 9.056 1.00 94.44 179 LEU A C 1
ATOM 1400 O O . LEU A 1 179 ? 7.666 4.730 9.654 1.00 94.44 179 LEU A O 1
ATOM 1404 N N . TYR A 1 180 ? 9.210 6.358 9.611 1.00 93.94 180 TYR A N 1
ATOM 1405 C CA . TYR A 1 180 ? 9.654 6.156 10.988 1.00 93.94 180 TYR A CA 1
ATOM 1406 C C . TYR A 1 180 ? 8.532 6.447 11.998 1.00 93.94 180 TYR A C 1
ATOM 1408 O O . TYR A 1 180 ? 8.228 5.610 12.852 1.00 93.94 180 TYR A O 1
ATOM 1416 N N . CYS A 1 181 ? 7.870 7.599 11.873 1.00 94.00 181 CYS A N 1
ATOM 1417 C CA . CYS A 1 181 ? 6.750 7.968 12.738 1.00 94.00 181 CYS A CA 1
ATOM 1418 C C . CYS A 1 181 ? 5.555 7.019 12.567 1.00 94.00 181 CYS A C 1
ATOM 1420 O O . CYS A 1 181 ? 4.980 6.571 13.559 1.00 94.00 181 CYS A O 1
ATOM 1422 N N . LEU A 1 182 ? 5.222 6.655 11.327 1.00 95.69 182 LEU A N 1
ATOM 1423 C CA . LEU A 1 182 ? 4.165 5.698 11.010 1.00 95.69 182 LEU A CA 1
ATOM 1424 C C . LEU A 1 182 ? 4.450 4.327 11.637 1.00 95.69 182 LEU A C 1
ATOM 1426 O O . LEU A 1 182 ? 3.573 3.750 12.272 1.00 95.69 182 LEU A O 1
ATOM 1430 N N . ARG A 1 183 ? 5.684 3.819 11.524 1.00 94.31 183 ARG A N 1
ATOM 1431 C CA . ARG A 1 183 ? 6.106 2.553 12.148 1.00 94.31 183 ARG A CA 1
ATOM 1432 C C . ARG A 1 183 ? 5.901 2.579 13.663 1.00 94.31 183 ARG A C 1
ATOM 1434 O O . ARG A 1 183 ? 5.441 1.587 14.224 1.00 94.31 183 ARG A O 1
ATOM 1441 N N . SER A 1 184 ? 6.248 3.688 14.318 1.00 93.81 184 SER A N 1
ATOM 1442 C CA . SER A 1 184 ? 6.037 3.869 15.760 1.00 93.81 184 SER A CA 1
ATOM 1443 C C . SER A 1 184 ? 4.548 3.814 16.119 1.00 93.81 184 SER A C 1
ATOM 1445 O O . SER A 1 184 ? 4.152 3.054 17.000 1.00 93.81 184 SER A O 1
ATOM 1447 N N . LEU A 1 185 ? 3.714 4.539 15.368 1.00 94.44 185 LEU A N 1
ATOM 1448 C CA . LEU A 1 185 ? 2.265 4.602 15.570 1.00 94.44 185 LEU A CA 1
ATOM 1449 C C . LEU A 1 185 ? 1.575 3.238 15.379 1.00 94.44 185 LEU A C 1
ATOM 1451 O O . LEU A 1 185 ? 0.681 2.871 16.140 1.00 94.44 185 LEU A O 1
ATOM 1455 N N . LEU A 1 186 ? 2.001 2.460 14.382 1.00 94.75 186 LEU A N 1
ATOM 1456 C CA . LEU A 1 186 ? 1.454 1.124 14.121 1.00 94.75 186 LEU A CA 1
ATOM 1457 C C . LEU A 1 186 ? 1.890 0.095 15.172 1.00 94.75 186 LEU A C 1
ATOM 1459 O O . LEU A 1 186 ? 1.153 -0.839 15.458 1.00 94.75 186 LEU A O 1
ATOM 1463 N N . ARG A 1 187 ? 3.065 0.263 15.791 1.00 91.62 187 ARG A N 1
ATOM 1464 C CA . ARG A 1 187 ? 3.556 -0.643 16.846 1.00 91.62 187 ARG A CA 1
ATOM 1465 C C . ARG A 1 187 ? 2.746 -0.575 18.139 1.00 91.62 187 ARG A C 1
ATOM 1467 O O . ARG A 1 187 ? 2.754 -1.543 18.894 1.00 91.62 187 ARG A O 1
ATOM 1474 N N . SER A 1 188 ? 2.071 0.542 18.397 1.00 92.56 188 SER A N 1
ATOM 1475 C CA . SER A 1 188 ? 1.220 0.748 19.575 1.00 92.56 188 SER A CA 1
ATOM 1476 C C . SER A 1 188 ? -0.279 0.598 19.284 1.00 92.56 188 SER A C 1
ATOM 1478 O O . SER A 1 188 ? -1.103 0.886 20.154 1.00 92.56 188 SER A O 1
ATOM 1480 N N . SER A 1 189 ? -0.654 0.123 18.091 1.00 94.88 189 SER A N 1
ATOM 1481 C CA . SER A 1 189 ? -2.051 -0.037 17.677 1.00 94.88 189 SER A CA 1
ATOM 1482 C C . SER A 1 189 ? -2.337 -1.397 17.029 1.00 94.88 189 SER A C 1
ATOM 1484 O O . SER A 1 189 ? -1.458 -2.074 16.505 1.00 94.88 189 SER A O 1
ATOM 1486 N N . LEU A 1 190 ? -3.604 -1.809 17.052 1.00 95.31 190 LEU A N 1
ATOM 1487 C CA . LEU A 1 190 ? -4.160 -2.937 16.306 1.00 95.31 190 LEU A CA 1
ATOM 1488 C C . LEU A 1 190 ? -4.410 -2.517 14.851 1.00 95.31 190 LEU A C 1
ATOM 1490 O O . LEU A 1 190 ? -5.534 -2.569 14.345 1.00 95.31 190 LEU A O 1
ATOM 1494 N N . ALA A 1 191 ? -3.347 -2.061 14.190 1.00 95.94 191 ALA A N 1
ATOM 1495 C CA . ALA A 1 191 ? -3.387 -1.556 12.831 1.00 95.94 191 ALA A CA 1
ATOM 1496 C C . ALA A 1 191 ? -2.308 -2.201 11.953 1.00 95.94 191 ALA A C 1
ATOM 1498 O O . ALA A 1 191 ? -1.200 -2.493 12.395 1.00 95.94 191 ALA A O 1
ATOM 1499 N N . VAL A 1 192 ? -2.627 -2.398 10.676 1.00 95.56 192 VAL A N 1
ATOM 1500 C CA . VAL A 1 192 ? -1.687 -2.872 9.652 1.00 95.56 192 VAL A CA 1
ATOM 1501 C C . VAL A 1 192 ? -1.684 -1.871 8.515 1.00 95.56 192 VAL A C 1
ATOM 1503 O O . VAL A 1 192 ? -2.751 -1.463 8.066 1.00 95.56 192 VAL A O 1
ATOM 1506 N N . CYS A 1 193 ? -0.502 -1.501 8.024 1.00 97.19 193 CYS A N 1
ATOM 1507 C CA . CYS A 1 193 ? -0.367 -0.574 6.909 1.00 97.19 193 CYS A CA 1
ATOM 1508 C C . CYS A 1 193 ? 0.338 -1.222 5.718 1.00 97.19 193 CYS A C 1
ATOM 1510 O O . CYS A 1 193 ? 1.378 -1.862 5.880 1.00 97.19 193 CYS A O 1
ATOM 1512 N N . VAL A 1 194 ? -0.217 -1.020 4.526 1.00 97.44 194 VAL A N 1
ATOM 1513 C CA . VAL A 1 194 ? 0.424 -1.317 3.246 1.00 97.44 194 VAL A CA 1
ATOM 1514 C C . VAL A 1 194 ? 0.719 0.002 2.553 1.00 97.44 194 VAL A C 1
ATOM 1516 O O . VAL A 1 194 ? -0.177 0.812 2.326 1.00 97.44 194 VAL A O 1
ATOM 1519 N N . VAL A 1 195 ? 1.984 0.202 2.199 1.00 97.00 195 VAL A N 1
ATOM 1520 C CA . VAL A 1 195 ? 2.457 1.387 1.489 1.00 97.00 195 VAL A CA 1
ATOM 1521 C C . VAL A 1 195 ? 3.012 0.947 0.144 1.00 97.00 195 VAL A C 1
ATOM 1523 O O . VAL A 1 195 ? 3.824 0.027 0.075 1.00 97.00 195 VAL A O 1
ATOM 1526 N N . THR A 1 196 ? 2.598 1.619 -0.924 1.00 96.12 196 THR A N 1
ATOM 1527 C CA . THR A 1 196 ? 3.184 1.438 -2.260 1.00 96.12 196 THR A CA 1
ATOM 1528 C C . THR A 1 196 ? 4.057 2.641 -2.593 1.00 96.12 196 THR A C 1
ATOM 1530 O O . THR A 1 196 ? 3.654 3.772 -2.344 1.00 96.12 196 THR A O 1
ATOM 1533 N N . VAL A 1 197 ? 5.262 2.405 -3.120 1.00 93.75 197 VAL A N 1
ATOM 1534 C CA . VAL A 1 197 ? 6.245 3.453 -3.449 1.00 93.75 197 VAL A CA 1
ATOM 1535 C C . VAL A 1 197 ? 6.712 3.264 -4.896 1.00 93.75 197 VAL A C 1
ATOM 1537 O O . VAL A 1 197 ? 7.194 2.176 -5.231 1.00 93.75 197 VAL A O 1
ATOM 1540 N N . PRO A 1 198 ? 6.630 4.288 -5.766 1.00 92.19 198 PRO A N 1
ATOM 1541 C CA . PRO A 1 198 ? 7.138 4.217 -7.133 1.00 92.19 198 PRO A CA 1
ATOM 1542 C C . PRO A 1 198 ? 8.674 4.309 -7.145 1.00 92.19 198 PRO A C 1
ATOM 1544 O O . PRO A 1 198 ? 9.259 5.367 -7.369 1.00 92.19 198 PRO A O 1
ATOM 1547 N N . SER A 1 199 ? 9.351 3.183 -6.902 1.00 88.62 199 SER A N 1
ATOM 1548 C CA . SER A 1 199 ? 10.811 3.117 -6.699 1.00 88.62 199 SER A CA 1
ATOM 1549 C C . SER A 1 199 ? 11.650 3.658 -7.864 1.00 88.62 199 SER A C 1
ATOM 1551 O O . SER A 1 199 ? 12.733 4.201 -7.643 1.00 88.62 199 SER A O 1
ATOM 1553 N N . HIS A 1 200 ? 11.142 3.586 -9.097 1.00 85.12 200 HIS A N 1
ATOM 1554 C CA . HIS A 1 200 ? 11.804 4.118 -10.292 1.00 85.12 200 HIS A CA 1
ATOM 1555 C C . HIS A 1 200 ? 12.012 5.645 -10.249 1.00 85.12 200 HIS A C 1
ATOM 1557 O O . HIS A 1 200 ? 12.925 6.157 -10.892 1.00 85.12 200 HIS A O 1
ATOM 1563 N N . LEU A 1 201 ? 11.223 6.379 -9.454 1.00 84.06 201 LEU A N 1
ATOM 1564 C CA . LEU A 1 201 ? 11.346 7.836 -9.291 1.00 84.06 201 LEU A CA 1
ATOM 1565 C C . LEU A 1 201 ? 12.467 8.250 -8.327 1.00 84.06 201 LEU A C 1
ATOM 1567 O O . LEU A 1 201 ? 12.773 9.439 -8.215 1.00 84.06 201 LEU A O 1
ATOM 1571 N N . PHE A 1 202 ? 13.073 7.282 -7.638 1.00 79.94 202 PHE A N 1
ATOM 1572 C CA . PHE A 1 202 ? 14.148 7.480 -6.665 1.00 79.94 202 PHE A CA 1
ATOM 1573 C C . PHE A 1 202 ? 15.509 6.994 -7.174 1.00 79.94 202 PHE A C 1
ATOM 1575 O O . PHE A 1 202 ? 16.474 6.960 -6.414 1.00 79.94 202 PHE A O 1
ATOM 1582 N N . GLN A 1 203 ? 15.601 6.613 -8.449 1.00 71.88 203 GLN A N 1
ATOM 1583 C CA . GLN A 1 203 ? 16.883 6.301 -9.075 1.00 71.88 203 GLN A CA 1
ATOM 1584 C C . GLN A 1 203 ? 17.763 7.554 -9.112 1.00 71.88 203 GLN A C 1
ATOM 1586 O O . GLN A 1 203 ? 17.252 8.667 -9.256 1.00 71.88 203 GLN A O 1
ATOM 1591 N N . ALA A 1 204 ? 19.078 7.366 -8.964 1.00 58.38 204 ALA A N 1
ATOM 1592 C CA . ALA A 1 204 ? 20.062 8.442 -8.918 1.00 58.38 204 ALA A CA 1
ATOM 1593 C C . ALA A 1 204 ? 20.003 9.283 -10.203 1.00 58.38 204 ALA A C 1
ATOM 1595 O O . ALA A 1 204 ? 20.629 8.964 -11.212 1.00 58.38 204 ALA A O 1
ATOM 1596 N N . ARG A 1 205 ? 19.219 10.363 -10.166 1.00 56.41 205 ARG A N 1
ATOM 1597 C CA . ARG A 1 205 ? 19.202 11.382 -11.207 1.00 56.41 205 ARG A CA 1
ATOM 1598 C C . ARG A 1 205 ? 20.147 12.490 -10.796 1.00 56.41 205 ARG A C 1
ATOM 1600 O O . ARG A 1 205 ? 19.932 13.217 -9.827 1.00 56.41 205 ARG A O 1
ATOM 1607 N N . TYR A 1 206 ? 21.216 12.574 -11.557 1.00 57.38 206 TYR A N 1
ATOM 1608 C CA . TYR A 1 206 ? 22.140 13.682 -11.556 1.00 57.38 206 TYR A CA 1
ATOM 1609 C C . TYR A 1 206 ? 21.475 14.860 -12.270 1.00 57.38 206 TYR A C 1
ATOM 1611 O O . TYR A 1 206 ? 21.092 14.733 -13.431 1.00 57.38 206 TYR A O 1
ATOM 1619 N N . SER A 1 207 ? 21.288 15.982 -11.574 1.00 52.75 207 SER A N 1
ATOM 1620 C CA . SER A 1 207 ? 20.788 17.211 -12.193 1.00 52.75 207 SER A CA 1
ATOM 1621 C C . SER A 1 207 ? 21.948 18.165 -12.420 1.00 52.75 207 SER A C 1
ATOM 1623 O O . SER A 1 207 ? 22.768 18.387 -11.526 1.00 52.75 207 SER A O 1
ATOM 1625 N N . PHE A 1 208 ? 21.995 18.759 -13.611 1.00 59.62 208 PHE A N 1
ATOM 1626 C CA . PHE A 1 208 ? 22.867 19.895 -13.877 1.00 59.62 208 PHE A CA 1
ATOM 1627 C C . PHE A 1 208 ? 22.351 21.085 -13.066 1.00 59.62 208 PHE A C 1
ATOM 1629 O O . PHE A 1 208 ? 21.183 21.458 -13.189 1.00 59.62 208 PHE A O 1
ATOM 1636 N N . VAL A 1 209 ? 23.194 21.651 -12.203 1.00 56.19 209 VAL A N 1
ATOM 1637 C CA . VAL A 1 209 ? 22.867 22.860 -11.443 1.00 56.19 209 VAL A CA 1
ATOM 1638 C C . VAL A 1 209 ? 23.573 24.035 -12.112 1.00 56.19 209 VAL A C 1
ATOM 1640 O O . VAL A 1 209 ? 24.796 24.041 -12.241 1.00 56.19 209 VAL A O 1
ATOM 1643 N N . PHE A 1 210 ? 22.788 25.019 -12.550 1.00 55.59 210 PHE A N 1
ATOM 1644 C CA . PHE A 1 210 ? 23.286 26.288 -13.073 1.00 55.59 210 PHE A CA 1
ATOM 1645 C C . PHE A 1 210 ? 22.848 27.407 -12.126 1.00 55.59 210 PHE A C 1
ATOM 1647 O O . PHE A 1 210 ? 21.658 27.700 -12.016 1.00 55.59 210 PHE A O 1
ATOM 1654 N N . THR A 1 211 ? 23.791 28.033 -11.424 1.00 48.97 211 THR A N 1
ATOM 1655 C CA . THR A 1 211 ? 23.533 29.301 -10.732 1.00 48.97 211 THR A CA 1
ATOM 1656 C C . THR A 1 211 ? 23.505 30.444 -11.745 1.00 48.97 211 THR A C 1
ATOM 1658 O O . THR A 1 211 ? 24.401 30.565 -12.582 1.00 48.97 211 THR A O 1
ATOM 1661 N N . TRP A 1 212 ? 22.482 31.302 -11.669 1.00 43.38 212 TRP A N 1
ATOM 1662 C CA . TRP A 1 212 ? 22.401 32.517 -12.484 1.00 43.38 212 TRP A CA 1
ATOM 1663 C C . TRP A 1 212 ? 23.661 33.370 -12.276 1.00 43.38 212 TRP A C 1
ATOM 1665 O O . TRP A 1 212 ? 23.946 33.790 -11.158 1.00 43.38 212 TRP A O 1
ATOM 1675 N N . GLY A 1 213 ? 24.414 33.605 -13.355 1.00 58.62 213 GLY A N 1
ATOM 1676 C CA . GLY A 1 213 ? 25.631 34.425 -13.347 1.00 58.62 213 GLY A CA 1
ATOM 1677 C C . GLY A 1 213 ? 26.969 33.677 -13.234 1.00 58.62 213 GLY A C 1
ATOM 1678 O O . GLY A 1 213 ? 27.997 34.343 -13.285 1.00 58.62 213 GLY A O 1
ATOM 1679 N N . SER A 1 214 ? 26.993 32.338 -13.145 1.00 50.66 214 SER A N 1
ATOM 1680 C CA . SER A 1 214 ? 28.243 31.555 -13.086 1.00 50.66 214 SER A CA 1
ATOM 1681 C C . SER A 1 214 ? 28.293 30.405 -14.094 1.00 50.66 214 SER A C 1
ATOM 1683 O O . SER A 1 214 ? 27.283 29.782 -14.418 1.00 50.66 214 SER A O 1
ATOM 1685 N N . GLN A 1 215 ? 29.507 30.096 -14.563 1.00 61.38 215 GLN A N 1
ATOM 1686 C CA . GLN A 1 215 ? 29.812 28.884 -15.325 1.00 61.38 215 GLN A CA 1
ATOM 1687 C C . GLN A 1 215 ? 29.507 27.638 -14.470 1.00 61.38 215 GLN A C 1
ATOM 1689 O O . GLN A 1 215 ? 29.643 27.680 -13.248 1.00 61.38 215 GLN A O 1
ATOM 1694 N N . PHE A 1 216 ? 29.053 26.566 -15.133 1.00 56.56 216 PHE A N 1
ATOM 1695 C CA . PHE A 1 216 ? 28.666 25.256 -14.586 1.00 56.56 216 PHE A CA 1
ATOM 1696 C C . PHE A 1 216 ? 29.258 24.931 -13.198 1.00 56.56 216 PHE A C 1
ATOM 1698 O O . PHE A 1 216 ? 30.463 24.733 -13.057 1.00 56.56 216 PHE A O 1
ATOM 1705 N N . THR A 1 217 ? 28.396 24.855 -12.179 1.00 57.16 217 THR A N 1
ATOM 1706 C CA . THR A 1 217 ? 28.792 24.711 -10.764 1.00 57.16 217 THR A CA 1
ATOM 1707 C C . THR A 1 217 ? 28.973 23.253 -10.325 1.00 57.16 217 THR A C 1
ATOM 1709 O O . THR A 1 217 ? 29.449 22.998 -9.222 1.00 57.16 217 THR A O 1
ATOM 1712 N N . GLY A 1 218 ? 28.618 22.290 -11.182 1.00 56.47 218 GLY A N 1
ATOM 1713 C CA . GLY A 1 218 ? 28.777 20.856 -10.942 1.00 56.47 218 GLY A CA 1
ATOM 1714 C C . GLY A 1 218 ? 27.490 20.050 -11.133 1.00 56.47 218 GLY A C 1
ATOM 1715 O O . GLY A 1 218 ? 26.404 20.586 -11.365 1.00 56.47 218 GLY A O 1
ATOM 1716 N N . ILE A 1 219 ? 27.630 18.727 -11.040 1.00 60.44 219 ILE A N 1
ATOM 1717 C CA . ILE A 1 219 ? 26.518 17.776 -11.046 1.00 60.44 219 ILE A CA 1
ATOM 1718 C C . ILE A 1 219 ? 26.212 17.407 -9.595 1.00 60.44 219 ILE A C 1
ATOM 1720 O O . ILE A 1 219 ? 27.042 16.777 -8.940 1.00 60.44 219 ILE A O 1
ATOM 1724 N N . LEU A 1 220 ? 25.027 17.759 -9.096 1.00 56.31 220 LEU A N 1
ATOM 1725 C CA . LEU A 1 220 ? 24.565 17.286 -7.790 1.00 56.31 220 LEU A CA 1
ATOM 1726 C C . LEU A 1 220 ? 23.465 16.231 -7.971 1.00 56.31 220 LEU A C 1
ATOM 1728 O O . LEU A 1 220 ? 22.628 16.353 -8.874 1.00 56.31 220 LEU A O 1
ATOM 1732 N N . PRO A 1 221 ? 23.449 15.175 -7.138 1.00 55.09 221 PRO A N 1
ATOM 1733 C CA . PRO A 1 221 ? 22.322 14.258 -7.104 1.00 55.09 221 PRO A CA 1
ATOM 1734 C C . PRO A 1 221 ? 21.075 15.030 -6.655 1.00 55.09 221 PRO A C 1
ATOM 1736 O O . PRO A 1 221 ? 21.069 15.657 -5.598 1.00 55.09 221 PRO A O 1
ATOM 1739 N N . PHE A 1 222 ? 20.014 14.985 -7.462 1.00 55.34 222 PHE A N 1
ATOM 1740 C CA . PHE A 1 222 ? 18.732 15.621 -7.144 1.00 55.34 222 PHE A CA 1
ATOM 1741 C C . PHE A 1 222 ? 18.027 14.943 -5.954 1.00 55.34 222 PHE A C 1
ATOM 1743 O O . PHE A 1 222 ? 17.226 15.565 -5.264 1.00 55.34 222 PHE A O 1
ATOM 1750 N N . GLN A 1 223 ? 18.332 13.667 -5.698 1.00 63.38 223 GLN A N 1
ATOM 1751 C CA . GLN A 1 223 ? 17.736 12.845 -4.646 1.00 63.38 223 GLN A CA 1
ATOM 1752 C C . GLN A 1 223 ? 18.790 11.887 -4.075 1.00 63.38 223 GLN A C 1
ATOM 1754 O O . GLN A 1 223 ? 19.599 11.352 -4.835 1.00 63.38 223 GLN A O 1
ATOM 1759 N N . ASP A 1 224 ? 18.755 11.637 -2.759 1.00 65.69 224 ASP A N 1
ATOM 1760 C CA . ASP A 1 224 ? 19.620 10.645 -2.103 1.00 65.69 224 ASP A CA 1
ATOM 1761 C C . ASP A 1 224 ? 19.406 9.243 -2.724 1.00 65.69 224 ASP A C 1
ATOM 1763 O O . ASP A 1 224 ? 18.298 8.695 -2.604 1.00 65.69 224 ASP A O 1
ATOM 1767 N N . PRO A 1 225 ? 20.436 8.636 -3.350 1.00 67.06 225 PRO A N 1
ATOM 1768 C CA . PRO A 1 225 ? 20.353 7.307 -3.962 1.00 67.06 225 PRO A CA 1
ATOM 1769 C C . PRO A 1 225 ? 19.924 6.196 -2.991 1.00 67.06 225 PRO A C 1
ATOM 1771 O O . PRO A 1 225 ? 19.433 5.151 -3.419 1.00 67.06 225 PRO A O 1
ATOM 1774 N N . CYS A 1 226 ? 20.094 6.403 -1.682 1.00 80.06 226 CYS A N 1
ATOM 1775 C CA . CYS A 1 226 ? 19.772 5.424 -0.646 1.00 80.06 226 CYS A CA 1
ATOM 1776 C C . CYS A 1 226 ? 18.336 5.528 -0.108 1.00 80.06 226 CYS A C 1
ATOM 1778 O O . CYS A 1 226 ? 17.946 4.710 0.725 1.00 80.06 226 CYS A O 1
ATOM 1780 N N . THR A 1 227 ? 17.519 6.468 -0.603 1.00 84.31 227 THR A N 1
ATOM 1781 C CA . THR A 1 227 ? 16.155 6.717 -0.090 1.00 84.31 227 THR A CA 1
ATOM 1782 C C . THR A 1 227 ? 15.306 5.439 -0.029 1.00 84.31 227 THR A C 1
ATOM 1784 O O . THR A 1 227 ? 14.674 5.164 0.990 1.00 84.31 227 THR A O 1
ATOM 1787 N N . ILE A 1 228 ? 15.326 4.615 -1.084 1.00 88.94 228 ILE A N 1
ATOM 1788 C CA . ILE A 1 228 ? 14.572 3.351 -1.118 1.00 88.94 228 ILE A CA 1
ATOM 1789 C C . ILE A 1 228 ? 15.094 2.360 -0.081 1.00 88.94 228 ILE A C 1
ATOM 1791 O O . ILE A 1 228 ? 14.297 1.789 0.656 1.00 88.94 228 ILE A O 1
ATOM 1795 N N . LYS A 1 229 ? 16.418 2.219 0.055 1.00 89.56 229 LYS A N 1
ATOM 1796 C CA . LYS A 1 229 ? 17.016 1.348 1.075 1.00 89.56 229 LYS A CA 1
ATOM 1797 C C . LYS A 1 229 ? 16.603 1.782 2.480 1.00 89.56 229 LYS A C 1
ATOM 1799 O O . LYS A 1 229 ? 16.287 0.933 3.308 1.00 89.56 229 LYS A O 1
ATOM 1804 N N . HIS A 1 230 ? 16.549 3.085 2.756 1.00 89.81 230 HIS A N 1
ATOM 1805 C CA . HIS A 1 230 ? 16.046 3.590 4.036 1.00 89.81 230 HIS A CA 1
ATOM 1806 C C . HIS A 1 230 ? 14.575 3.211 4.264 1.00 89.81 230 HIS A C 1
ATOM 1808 O O . HIS A 1 230 ? 14.226 2.763 5.356 1.00 89.81 230 HIS A O 1
ATOM 1814 N N . CYS A 1 231 ? 13.727 3.311 3.235 1.00 91.44 231 CYS A N 1
ATOM 1815 C CA . CYS A 1 231 ? 12.331 2.870 3.316 1.00 91.44 231 CYS A CA 1
ATOM 1816 C C . CYS A 1 231 ? 12.234 1.367 3.633 1.00 91.44 231 CYS A C 1
ATOM 1818 O O . CYS A 1 231 ? 11.498 0.974 4.535 1.00 91.44 231 CYS A O 1
ATOM 1820 N N . GLU A 1 232 ? 13.030 0.527 2.965 1.00 92.56 232 GLU A N 1
ATOM 1821 C CA . GLU A 1 232 ? 13.086 -0.923 3.216 1.00 92.56 232 GLU A CA 1
ATOM 1822 C C . GLU A 1 232 ? 13.506 -1.255 4.657 1.00 92.56 232 GLU A C 1
ATOM 1824 O O . GLU A 1 232 ? 12.970 -2.178 5.276 1.00 92.56 232 GLU A O 1
ATOM 1829 N N . HIS A 1 233 ? 14.440 -0.489 5.227 1.00 91.12 233 HIS A N 1
ATOM 1830 C CA . HIS A 1 233 ? 14.874 -0.673 6.612 1.00 91.12 233 HIS A CA 1
ATOM 1831 C C . HIS A 1 233 ? 13.779 -0.301 7.620 1.00 91.12 233 HIS A C 1
ATOM 1833 O O . HIS A 1 233 ? 13.642 -0.983 8.639 1.00 91.12 233 HIS A O 1
ATOM 1839 N N . LEU A 1 234 ? 12.977 0.725 7.327 1.00 92.38 234 LEU A N 1
ATOM 1840 C CA . LEU A 1 234 ? 11.891 1.187 8.193 1.00 92.38 234 LEU A CA 1
ATOM 1841 C C . LEU A 1 234 ? 10.621 0.334 8.098 1.00 92.38 234 LEU A C 1
ATOM 1843 O O . LEU A 1 234 ? 9.851 0.287 9.058 1.00 92.38 234 LEU A O 1
ATOM 1847 N N . CYS A 1 235 ? 10.401 -0.378 6.998 1.00 92.69 235 CYS A N 1
ATOM 1848 C CA . CYS A 1 235 ? 9.282 -1.310 6.868 1.00 92.69 235 CYS A CA 1
ATOM 1849 C C . CYS A 1 235 ? 9.579 -2.649 7.564 1.00 92.69 235 CYS A C 1
ATOM 1851 O O . CYS A 1 235 ? 10.726 -3.086 7.632 1.00 92.69 235 CYS A O 1
ATOM 1853 N N . ASP A 1 236 ? 8.558 -3.328 8.094 1.00 92.69 236 ASP A N 1
ATOM 1854 C CA . ASP A 1 236 ? 8.730 -4.685 8.645 1.00 92.69 236 ASP A CA 1
ATOM 1855 C C . ASP A 1 236 ? 8.829 -5.750 7.537 1.00 92.69 236 ASP A C 1
ATOM 1857 O O . ASP A 1 236 ? 9.543 -6.738 7.697 1.00 92.69 236 ASP A O 1
ATOM 1861 N N . VAL A 1 237 ? 8.175 -5.510 6.396 1.00 94.38 237 VAL A N 1
ATOM 1862 C CA . VAL A 1 237 ? 8.208 -6.352 5.192 1.00 94.38 237 VAL A CA 1
ATOM 1863 C C . VAL A 1 237 ? 8.470 -5.462 3.983 1.00 94.38 237 VAL A C 1
ATOM 1865 O O . VAL A 1 237 ? 7.904 -4.373 3.894 1.00 94.38 237 VAL A O 1
ATOM 1868 N N . SER A 1 238 ? 9.312 -5.915 3.056 1.00 94.94 238 SER A N 1
ATOM 1869 C CA . SER A 1 238 ? 9.552 -5.231 1.785 1.00 94.94 238 SER A CA 1
ATOM 1870 C C . SER A 1 238 ? 9.542 -6.226 0.635 1.00 94.94 238 SER A C 1
ATOM 1872 O O . SER A 1 238 ? 10.272 -7.221 0.651 1.00 94.94 238 SER A O 1
ATOM 1874 N N . VAL A 1 239 ? 8.719 -5.927 -0.365 1.00 95.38 239 VAL A N 1
ATOM 1875 C CA . VAL A 1 239 ? 8.613 -6.675 -1.616 1.00 95.38 239 VAL A CA 1
ATOM 1876 C C . VAL A 1 239 ? 8.738 -5.700 -2.778 1.00 95.38 239 VAL A C 1
ATOM 1878 O O . VAL A 1 239 ? 8.235 -4.576 -2.713 1.00 95.38 239 VAL A O 1
ATOM 1881 N N . ARG A 1 240 ? 9.409 -6.122 -3.845 1.00 94.94 240 ARG A N 1
ATOM 1882 C CA . ARG A 1 240 ? 9.621 -5.318 -5.047 1.00 94.94 240 ARG A CA 1
ATOM 1883 C C . ARG A 1 240 ? 9.082 -6.060 -6.261 1.00 94.94 240 ARG A C 1
ATOM 1885 O O . ARG A 1 240 ? 9.444 -7.202 -6.517 1.00 94.94 240 ARG A O 1
ATOM 1892 N N . LEU A 1 241 ? 8.258 -5.366 -7.037 1.00 94.88 241 LEU A N 1
ATOM 1893 C CA . LEU A 1 241 ? 7.804 -5.819 -8.347 1.00 94.88 241 LEU A CA 1
ATOM 1894 C C . LEU A 1 241 ? 8.712 -5.226 -9.422 1.00 94.88 241 LEU A C 1
ATOM 1896 O O . LEU A 1 241 ? 8.967 -4.020 -9.429 1.00 94.88 241 LEU A O 1
ATOM 1900 N N . GLU A 1 242 ? 9.196 -6.067 -10.326 1.00 93.31 242 GLU A N 1
ATOM 1901 C CA . GLU A 1 242 ? 9.972 -5.656 -11.494 1.00 93.31 242 GLU A CA 1
ATOM 1902 C C . GLU A 1 242 ? 9.264 -6.144 -12.755 1.00 93.31 242 GLU A C 1
ATOM 1904 O O . GLU A 1 242 ? 9.202 -7.344 -12.996 1.00 93.31 242 GLU A O 1
ATOM 1909 N N . SER A 1 243 ? 8.705 -5.219 -13.537 1.00 93.81 243 SER A N 1
ATOM 1910 C CA . SER A 1 243 ? 8.022 -5.537 -14.796 1.00 93.81 243 SER A CA 1
ATOM 1911 C C . SER A 1 243 ? 9.027 -5.880 -15.896 1.00 93.81 243 SER A C 1
ATOM 1913 O O . SER A 1 243 ? 10.078 -5.247 -15.980 1.00 93.81 243 SER A O 1
ATOM 1915 N N . PHE A 1 244 ? 8.684 -6.832 -16.765 1.00 94.00 244 PHE A N 1
ATOM 1916 C CA . PHE A 1 244 ? 9.430 -7.088 -18.001 1.00 94.00 244 PHE A CA 1
ATOM 1917 C C . PHE A 1 244 ? 9.065 -6.128 -19.127 1.00 94.00 244 PHE A C 1
ATOM 1919 O O . PHE A 1 244 ? 9.861 -5.982 -20.050 1.00 94.00 244 PHE A O 1
ATOM 1926 N N . ALA A 1 245 ? 7.913 -5.459 -19.035 1.00 89.56 245 ALA A N 1
ATOM 1927 C CA . ALA A 1 245 ? 7.433 -4.557 -20.075 1.00 89.56 245 ALA A CA 1
ATOM 1928 C C . ALA A 1 245 ? 8.479 -3.481 -20.409 1.00 89.56 245 ALA A C 1
ATOM 1930 O O . ALA A 1 245 ? 8.899 -2.726 -19.526 1.00 89.56 245 ALA A O 1
ATOM 1931 N N . GLY A 1 246 ? 8.881 -3.409 -21.678 1.00 85.88 246 GLY A N 1
ATOM 1932 C CA . GLY A 1 246 ? 9.879 -2.450 -22.157 1.00 85.88 246 GLY A CA 1
ATOM 1933 C C . GLY A 1 246 ? 11.327 -2.798 -21.795 1.00 85.88 246 GLY A C 1
ATOM 1934 O O . GLY A 1 246 ? 12.186 -1.919 -21.831 1.00 85.88 246 GLY A O 1
ATOM 1935 N N . SER A 1 247 ? 11.608 -4.053 -21.436 1.00 88.81 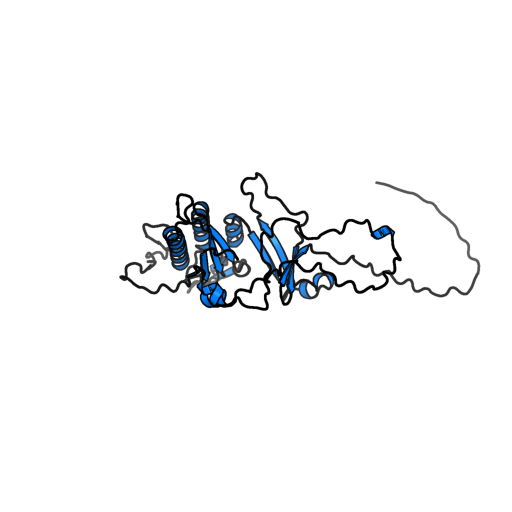247 SER A N 1
ATOM 1936 C CA . SER A 1 247 ? 12.964 -4.565 -21.206 1.00 88.81 247 SER A CA 1
ATOM 1937 C C . SER A 1 247 ? 13.308 -5.698 -22.171 1.00 88.81 247 SER A C 1
ATOM 1939 O O . SER A 1 247 ? 12.419 -6.382 -22.675 1.00 88.81 247 SER A O 1
ATOM 1941 N N . ASP A 1 248 ? 14.599 -5.989 -22.333 1.00 85.81 248 ASP A N 1
ATOM 1942 C CA . ASP A 1 248 ? 15.085 -7.120 -23.146 1.00 85.81 248 ASP A CA 1
ATOM 1943 C C . ASP A 1 248 ? 14.599 -8.491 -22.635 1.00 85.81 248 ASP A C 1
ATOM 1945 O O . ASP A 1 248 ? 14.757 -9.514 -23.293 1.00 85.81 248 ASP A O 1
ATOM 1949 N N . ARG A 1 249 ? 14.008 -8.537 -21.435 1.00 86.06 249 ARG A N 1
ATOM 1950 C CA . ARG A 1 249 ? 13.459 -9.760 -20.838 1.00 86.06 249 ARG A CA 1
ATOM 1951 C C . ARG A 1 249 ? 12.070 -10.102 -21.366 1.00 86.06 249 ARG A C 1
ATOM 1953 O O . ARG A 1 249 ? 11.665 -11.252 -21.244 1.00 86.06 249 ARG A O 1
ATOM 1960 N N . GLU A 1 250 ? 11.365 -9.141 -21.961 1.00 86.62 250 GLU A N 1
ATOM 1961 C CA . GLU A 1 250 ? 10.053 -9.361 -22.580 1.00 86.62 250 GLU A CA 1
ATOM 1962 C C . GLU A 1 250 ? 10.149 -10.272 -23.811 1.00 86.62 250 GLU A C 1
ATOM 1964 O O . GLU A 1 250 ? 9.258 -11.077 -24.065 1.00 86.62 250 GLU A O 1
ATOM 1969 N N . THR A 1 251 ? 11.258 -10.194 -24.549 1.00 84.00 251 THR A N 1
ATOM 1970 C CA . THR A 1 251 ? 11.491 -10.983 -25.768 1.00 84.00 251 THR A CA 1
ATOM 1971 C C . THR A 1 251 ? 12.049 -12.379 -25.490 1.00 84.00 251 THR A C 1
ATOM 1973 O O . THR A 1 251 ? 12.155 -13.186 -26.412 1.00 84.00 251 THR A O 1
ATOM 1976 N N . ASN A 1 252 ? 12.391 -12.698 -24.237 1.00 85.88 252 ASN A N 1
ATOM 1977 C CA . ASN A 1 252 ? 12.992 -13.978 -23.883 1.00 85.88 252 ASN A CA 1
ATOM 1978 C C . ASN A 1 252 ? 11.945 -15.118 -23.911 1.00 85.88 252 ASN A C 1
ATOM 1980 O O . ASN A 1 252 ? 11.012 -15.108 -23.099 1.00 85.88 252 ASN A O 1
ATOM 1984 N N . PRO A 1 253 ? 12.117 -16.157 -24.759 1.00 86.12 253 PRO A N 1
ATOM 1985 C CA . PRO A 1 253 ? 11.183 -17.282 -24.847 1.00 86.12 253 PRO A CA 1
ATOM 1986 C C . PRO A 1 253 ? 10.958 -18.023 -23.522 1.00 86.12 253 PRO A C 1
ATOM 1988 O O . PRO A 1 253 ? 9.865 -18.545 -23.295 1.00 86.12 253 PRO A O 1
ATOM 1991 N N . ALA A 1 254 ? 11.961 -18.047 -22.637 1.00 84.75 254 ALA A N 1
ATOM 1992 C CA . ALA A 1 254 ? 11.875 -18.692 -21.329 1.00 84.75 254 ALA A CA 1
ATOM 1993 C C . ALA A 1 254 ? 10.975 -17.934 -20.335 1.00 84.75 254 ALA A C 1
ATOM 1995 O O . ALA A 1 254 ? 10.515 -18.521 -19.359 1.00 84.75 254 ALA A O 1
ATOM 1996 N N . LEU A 1 255 ? 10.711 -16.643 -20.572 1.00 86.62 255 LEU A N 1
ATOM 1997 C CA . LEU A 1 255 ? 9.970 -15.762 -19.662 1.00 86.62 255 LEU A CA 1
ATOM 1998 C C . LEU A 1 255 ? 8.583 -15.363 -20.186 1.00 86.62 255 LEU A C 1
ATOM 2000 O O . LEU A 1 255 ? 7.864 -14.641 -19.500 1.00 86.62 255 LEU A O 1
ATOM 2004 N N . LYS A 1 256 ? 8.169 -15.874 -21.353 1.00 86.69 256 LYS A N 1
ATOM 2005 C CA . LYS A 1 256 ? 6.925 -15.493 -22.052 1.00 86.69 256 LYS A CA 1
ATOM 2006 C C . LYS A 1 256 ? 5.638 -15.623 -21.225 1.00 86.69 256 LYS A C 1
ATOM 2008 O O . LYS A 1 256 ? 4.654 -14.943 -21.494 1.00 86.69 256 LYS A O 1
ATOM 2013 N N . ASP A 1 257 ? 5.619 -16.524 -20.243 1.00 89.19 257 ASP A N 1
ATOM 2014 C CA . ASP A 1 257 ? 4.444 -16.782 -19.402 1.00 89.19 257 ASP A CA 1
ATOM 2015 C C . ASP A 1 257 ? 4.314 -15.813 -18.214 1.00 89.19 257 ASP A C 1
ATOM 2017 O O . ASP A 1 257 ? 3.295 -15.823 -17.506 1.00 89.19 257 ASP A O 1
ATOM 2021 N N . TYR A 1 258 ? 5.324 -14.965 -18.009 1.00 93.38 258 TYR A N 1
ATOM 2022 C CA . TYR A 1 258 ? 5.476 -14.073 -16.867 1.00 93.38 258 TYR A CA 1
ATOM 2023 C C . TYR A 1 258 ? 5.474 -12.606 -17.281 1.00 93.38 258 TYR A C 1
ATOM 2025 O O . TYR A 1 258 ? 5.940 -12.236 -18.351 1.00 93.38 258 TYR A O 1
ATOM 2033 N N . HIS A 1 259 ? 4.958 -11.754 -16.395 1.00 94.38 259 HIS A N 1
ATOM 2034 C CA . HIS A 1 259 ? 4.938 -10.303 -16.610 1.00 94.38 259 HIS A CA 1
ATOM 2035 C C . HIS A 1 259 ? 6.095 -9.598 -15.894 1.00 94.38 259 HIS A C 1
ATOM 2037 O O . HIS A 1 259 ? 6.372 -8.432 -16.174 1.00 94.38 259 HIS A O 1
ATOM 2043 N N . GLY A 1 260 ? 6.750 -10.274 -14.949 1.00 95.00 260 GLY A N 1
ATOM 2044 C CA . GLY A 1 260 ? 7.829 -9.686 -14.175 1.00 95.00 260 GLY A CA 1
ATOM 2045 C C . GLY A 1 260 ? 8.344 -10.566 -13.042 1.00 95.00 260 GLY A C 1
ATOM 2046 O O . GLY A 1 260 ? 7.777 -11.619 -12.738 1.00 95.00 260 GLY A O 1
ATOM 2047 N N . PHE A 1 261 ? 9.405 -10.101 -12.385 1.00 94.75 261 PHE A N 1
ATOM 2048 C CA . PHE A 1 261 ? 9.954 -10.716 -11.178 1.00 94.75 261 PHE A CA 1
ATOM 2049 C C . PHE A 1 261 ? 9.301 -10.164 -9.910 1.00 94.75 261 PHE A C 1
ATOM 2051 O O . PHE A 1 261 ? 8.941 -8.985 -9.817 1.00 94.75 261 PHE A O 1
ATOM 2058 N N . PHE A 1 262 ? 9.167 -11.041 -8.919 1.00 95.88 262 PHE A N 1
ATOM 2059 C CA . PHE A 1 262 ? 8.694 -10.725 -7.581 1.00 95.88 262 PHE A CA 1
ATOM 2060 C C . PHE A 1 262 ? 9.848 -10.907 -6.596 1.00 95.88 262 PHE A C 1
ATOM 2062 O O . PHE A 1 262 ? 10.192 -12.020 -6.217 1.00 95.88 262 PHE A O 1
ATOM 2069 N N . HIS A 1 263 ? 10.450 -9.810 -6.159 1.00 94.38 263 HIS A N 1
ATOM 2070 C CA . HIS A 1 263 ? 11.578 -9.852 -5.237 1.00 94.38 263 HIS A CA 1
ATOM 2071 C C . HIS A 1 263 ? 11.098 -9.695 -3.800 1.00 94.38 263 HIS A C 1
ATOM 2073 O O . HIS A 1 263 ? 10.348 -8.770 -3.476 1.00 94.38 263 HIS A O 1
ATOM 2079 N N . ILE A 1 264 ? 11.560 -10.579 -2.922 1.00 94.31 264 ILE A N 1
ATOM 2080 C CA . ILE A 1 264 ? 11.364 -10.453 -1.479 1.00 94.31 264 ILE A CA 1
ATOM 2081 C C . ILE A 1 264 ? 12.639 -9.846 -0.893 1.00 94.31 264 ILE A C 1
ATOM 2083 O O . ILE A 1 264 ? 13.636 -10.539 -0.715 1.00 94.31 264 ILE A O 1
ATOM 2087 N N . ASN A 1 265 ? 12.605 -8.551 -0.582 1.00 91.50 265 ASN A N 1
ATOM 2088 C CA . ASN A 1 265 ? 13.780 -7.827 -0.087 1.00 91.50 265 ASN A CA 1
ATOM 2089 C C . ASN A 1 265 ? 13.926 -7.976 1.432 1.00 91.50 265 ASN A C 1
ATOM 2091 O O . ASN A 1 265 ? 15.037 -8.013 1.957 1.00 91.50 265 ASN A O 1
ATOM 2095 N N . LYS A 1 266 ? 12.800 -8.038 2.152 1.00 92.19 266 LYS A N 1
ATOM 2096 C CA . LYS A 1 266 ? 12.779 -8.148 3.613 1.00 92.19 266 LYS A CA 1
ATOM 2097 C C . LYS A 1 266 ? 11.556 -8.919 4.082 1.00 92.19 266 LYS A C 1
ATOM 2099 O O . LYS A 1 266 ? 10.429 -8.554 3.746 1.00 92.19 266 LYS A O 1
ATOM 2104 N N . LEU A 1 267 ? 11.787 -9.932 4.911 1.00 91.56 267 LEU A N 1
ATOM 2105 C CA . LEU A 1 267 ? 10.745 -10.688 5.596 1.00 91.56 267 LEU A CA 1
ATOM 2106 C C . LEU A 1 267 ? 10.720 -10.343 7.090 1.00 91.56 267 LEU A C 1
ATOM 2108 O O . LEU A 1 267 ? 11.765 -10.029 7.670 1.00 91.56 267 LEU A O 1
ATOM 2112 N N . PRO A 1 268 ? 9.545 -10.412 7.735 1.00 88.69 268 PRO A N 1
ATOM 2113 C CA . PRO A 1 268 ? 9.428 -10.092 9.144 1.00 88.69 268 PRO A CA 1
ATOM 2114 C C . PRO A 1 268 ? 9.998 -11.233 9.997 1.00 88.69 268 PRO A C 1
ATOM 2116 O O . PRO A 1 268 ? 9.802 -12.412 9.700 1.00 88.69 268 PRO A O 1
ATOM 2119 N N . ALA A 1 269 ? 10.665 -10.883 11.093 1.00 84.31 269 ALA A N 1
ATOM 2120 C CA . ALA A 1 269 ? 11.104 -11.812 12.136 1.00 84.31 269 ALA A CA 1
ATOM 2121 C C . ALA A 1 269 ? 10.338 -11.525 13.441 1.00 84.31 269 ALA A C 1
ATOM 2123 O O . ALA A 1 269 ? 10.919 -11.230 14.481 1.00 84.31 269 ALA A O 1
ATOM 2124 N N . ILE A 1 270 ? 9.002 -11.510 13.374 1.00 79.00 270 ILE A N 1
ATOM 2125 C CA . ILE A 1 270 ? 8.171 -11.236 14.555 1.00 79.00 270 ILE A CA 1
ATOM 2126 C C . ILE A 1 270 ? 8.265 -12.442 15.494 1.00 79.00 270 ILE A C 1
ATOM 2128 O O . ILE A 1 270 ? 7.935 -13.556 15.098 1.00 79.00 270 ILE A O 1
ATOM 2132 N N . ASN A 1 271 ? 8.699 -12.207 16.734 1.00 78.75 271 ASN A N 1
ATOM 2133 C CA . ASN A 1 271 ? 8.835 -13.223 17.787 1.00 78.75 271 ASN A CA 1
ATOM 2134 C C . ASN A 1 271 ? 9.784 -14.392 17.443 1.00 78.75 271 ASN A C 1
ATOM 2136 O O . ASN A 1 271 ? 9.672 -15.467 18.024 1.00 78.75 271 ASN A O 1
ATOM 2140 N N . THR A 1 272 ? 10.728 -14.188 16.520 1.00 83.69 272 THR A N 1
ATOM 2141 C CA . THR A 1 272 ? 11.765 -15.165 16.149 1.00 83.69 272 THR A CA 1
ATOM 2142 C C . THR A 1 272 ? 13.105 -14.459 15.938 1.00 83.69 272 THR A C 1
ATOM 2144 O O . THR A 1 272 ? 13.139 -13.283 15.583 1.00 83.69 272 THR A O 1
ATOM 2147 N N . LEU A 1 273 ? 14.218 -15.167 16.153 1.00 82.31 273 LEU A N 1
ATOM 2148 C CA . LEU A 1 273 ? 15.573 -14.642 15.926 1.00 82.31 273 LEU A CA 1
ATOM 2149 C C . LEU A 1 273 ? 15.895 -14.471 14.436 1.00 82.31 273 LEU A C 1
ATOM 2151 O O . LEU A 1 273 ? 16.687 -13.608 14.068 1.00 82.31 273 LEU A O 1
ATOM 2155 N N . ALA A 1 274 ? 15.277 -15.287 13.583 1.00 84.75 274 ALA A N 1
ATOM 2156 C CA . ALA A 1 274 ? 15.460 -15.253 12.140 1.00 84.75 274 ALA A CA 1
ATOM 2157 C C . ALA A 1 274 ? 14.119 -15.453 11.434 1.00 84.75 274 ALA A C 1
ATOM 2159 O O . ALA A 1 274 ? 13.266 -16.219 11.891 1.00 84.75 274 ALA A O 1
ATOM 2160 N N . SER A 1 275 ? 13.934 -14.749 10.319 1.00 86.06 275 SER A N 1
ATOM 2161 C CA . SER A 1 275 ? 12.752 -14.926 9.482 1.00 86.06 275 SER A CA 1
ATOM 2162 C C . SER A 1 275 ? 12.798 -16.269 8.754 1.00 86.06 275 SER A C 1
ATOM 2164 O O . SER A 1 275 ? 13.871 -16.759 8.401 1.00 86.06 275 SER A O 1
ATOM 2166 N N . HIS A 1 276 ? 11.629 -16.852 8.505 1.00 85.62 276 HIS A N 1
ATOM 2167 C CA . HIS A 1 276 ? 11.514 -18.047 7.683 1.00 85.62 276 HIS A CA 1
ATOM 2168 C C . HIS A 1 276 ? 11.704 -17.675 6.207 1.00 85.62 276 HIS A C 1
ATOM 2170 O O . HIS A 1 276 ? 10.803 -17.119 5.573 1.00 85.62 276 HIS A O 1
ATOM 2176 N N . VAL A 1 277 ? 12.869 -18.002 5.656 1.00 85.19 277 VAL A N 1
ATOM 2177 C CA . VAL A 1 277 ? 13.164 -17.819 4.232 1.00 85.19 277 VAL A CA 1
ATOM 2178 C C . VAL A 1 277 ? 12.556 -18.988 3.444 1.00 85.19 277 VAL A C 1
ATOM 2180 O O . VAL A 1 277 ? 12.785 -20.140 3.813 1.00 85.19 277 VAL A O 1
ATOM 2183 N N . PRO A 1 278 ? 11.752 -18.732 2.395 1.00 84.38 278 PRO A N 1
ATOM 2184 C CA . PRO A 1 278 ? 11.208 -19.796 1.556 1.00 84.38 278 PRO A CA 1
ATOM 2185 C C . PRO A 1 278 ? 12.326 -20.530 0.802 1.00 84.38 278 PRO A C 1
ATOM 2187 O O . PRO A 1 278 ? 13.387 -19.971 0.549 1.00 84.38 278 PRO A O 1
ATOM 2190 N N . GLU A 1 279 ? 12.061 -21.771 0.390 1.00 83.12 279 GLU A N 1
ATOM 2191 C CA . GLU A 1 279 ? 13.046 -22.634 -0.287 1.00 83.12 279 GLU A CA 1
ATOM 2192 C C . GLU A 1 279 ? 13.649 -22.028 -1.564 1.00 83.12 279 GLU A C 1
ATOM 2194 O O . GLU A 1 279 ? 14.778 -22.350 -1.917 1.00 83.12 279 GLU A O 1
ATOM 2199 N N . SER A 1 280 ? 12.900 -21.179 -2.273 1.00 86.19 280 SER A N 1
ATOM 2200 C CA . SER A 1 280 ? 13.389 -20.456 -3.447 1.00 86.19 280 SER A CA 1
ATOM 2201 C C . SER A 1 280 ? 12.943 -18.999 -3.403 1.00 86.19 280 SER A C 1
ATOM 2203 O O . SER A 1 280 ? 11.786 -18.706 -3.089 1.00 86.19 280 SER A O 1
ATOM 2205 N N . LEU A 1 281 ? 13.851 -18.100 -3.777 1.00 87.62 281 LEU A N 1
ATOM 2206 C CA . LEU A 1 281 ? 13.584 -16.666 -3.935 1.00 87.62 281 LEU A CA 1
ATOM 2207 C C . LEU A 1 281 ? 13.364 -16.263 -5.400 1.00 87.62 281 LEU A C 1
ATOM 2209 O O . LEU A 1 281 ? 12.958 -15.133 -5.659 1.00 87.62 281 LEU A O 1
ATOM 2213 N N . ASP A 1 282 ? 13.562 -17.196 -6.333 1.00 91.00 282 ASP A N 1
ATOM 2214 C CA . ASP A 1 282 ? 13.290 -17.013 -7.757 1.00 91.00 282 ASP A CA 1
ATOM 2215 C C . ASP A 1 282 ? 11.782 -17.051 -7.998 1.00 91.00 282 ASP A C 1
ATOM 2217 O O . ASP A 1 282 ? 11.194 -18.086 -8.322 1.00 91.00 282 ASP A O 1
ATOM 2221 N N . LEU A 1 283 ? 11.131 -15.918 -7.753 1.00 94.44 283 LEU A N 1
ATOM 2222 C CA . LEU A 1 283 ? 9.693 -15.761 -7.893 1.00 94.44 283 LEU A CA 1
ATOM 2223 C C . LEU A 1 283 ? 9.386 -14.847 -9.074 1.00 94.44 283 LEU A C 1
ATOM 2225 O O . LEU A 1 283 ? 9.973 -13.776 -9.246 1.00 94.44 283 LEU A O 1
ATOM 2229 N N . ALA A 1 284 ? 8.408 -15.254 -9.869 1.00 95.00 284 ALA A N 1
ATOM 2230 C CA . ALA A 1 284 ? 7.877 -14.460 -10.959 1.00 95.00 284 ALA A CA 1
ATOM 2231 C C . ALA A 1 284 ? 6.373 -14.277 -10.775 1.00 95.00 284 ALA A C 1
ATOM 2233 O O . ALA A 1 284 ? 5.678 -15.145 -10.237 1.00 95.00 284 ALA A O 1
ATOM 2234 N N . PHE A 1 285 ? 5.868 -13.124 -11.210 1.00 95.81 285 PHE A N 1
ATOM 2235 C CA . PHE A 1 285 ? 4.443 -12.844 -11.188 1.00 95.81 285 PHE A CA 1
ATOM 2236 C C . PHE A 1 285 ? 3.856 -12.867 -12.594 1.00 95.81 285 PHE A C 1
ATOM 2238 O O . PHE A 1 285 ? 4.480 -12.478 -13.586 1.00 95.81 285 PHE A O 1
ATOM 2245 N N . LYS A 1 286 ? 2.601 -13.301 -12.677 1.00 94.62 286 LYS A N 1
ATOM 2246 C CA . LYS A 1 286 ? 1.801 -13.202 -13.893 1.00 94.62 286 LYS A CA 1
ATOM 2247 C C . LYS A 1 286 ? 0.400 -12.723 -13.563 1.00 94.62 286 LYS A C 1
ATOM 2249 O O . LYS A 1 286 ? -0.267 -13.245 -12.667 1.00 94.62 286 LYS A O 1
ATOM 2254 N N . LEU A 1 287 ? -0.050 -11.728 -14.314 1.00 93.88 287 LEU A N 1
ATOM 2255 C CA . LEU A 1 287 ? -1.421 -11.261 -14.272 1.00 93.88 287 LEU A CA 1
ATOM 2256 C C . LEU A 1 287 ? -2.225 -12.042 -15.314 1.00 93.88 287 LEU A C 1
ATOM 2258 O O . LEU A 1 287 ? -1.955 -11.989 -16.509 1.00 93.88 287 LEU A O 1
ATOM 2262 N N . ARG A 1 288 ? -3.209 -12.816 -14.865 1.00 91.94 288 ARG A N 1
ATOM 2263 C CA . ARG A 1 288 ? -4.218 -13.429 -15.735 1.00 91.94 288 ARG A CA 1
ATOM 2264 C C . ARG A 1 288 ? -5.512 -12.638 -15.593 1.00 91.94 288 ARG A C 1
ATOM 2266 O O . ARG A 1 288 ? -5.702 -11.924 -14.614 1.00 91.94 288 ARG A O 1
ATOM 2273 N N . ARG A 1 289 ? -6.450 -12.838 -16.522 1.00 91.19 289 ARG A N 1
ATOM 2274 C CA . ARG A 1 289 ? -7.718 -12.089 -16.581 1.00 91.19 289 ARG A CA 1
ATOM 2275 C C . ARG A 1 289 ? -8.435 -11.950 -15.227 1.00 91.19 289 ARG A C 1
ATOM 2277 O O . ARG A 1 289 ? -8.951 -10.885 -14.936 1.00 91.19 289 ARG A O 1
ATOM 2284 N N . LYS A 1 290 ? -8.471 -13.015 -14.418 1.00 93.00 290 LYS A N 1
ATOM 2285 C CA . LYS A 1 290 ? -9.196 -13.048 -13.133 1.00 93.00 290 LYS A CA 1
ATOM 2286 C C . LYS A 1 290 ? -8.306 -13.041 -11.890 1.00 93.00 290 LYS A C 1
ATOM 2288 O O . LYS A 1 290 ? -8.837 -12.939 -10.791 1.00 93.00 290 LYS A O 1
ATOM 2293 N N . LYS A 1 291 ? -6.991 -13.252 -12.026 1.00 93.31 291 LYS A N 1
ATOM 2294 C CA . LYS A 1 291 ? -6.104 -13.581 -10.896 1.00 93.31 291 LYS A CA 1
ATOM 2295 C C . LYS A 1 291 ? -4.707 -13.005 -11.095 1.00 93.31 291 LYS A C 1
ATOM 2297 O O . LYS A 1 291 ? -4.146 -13.10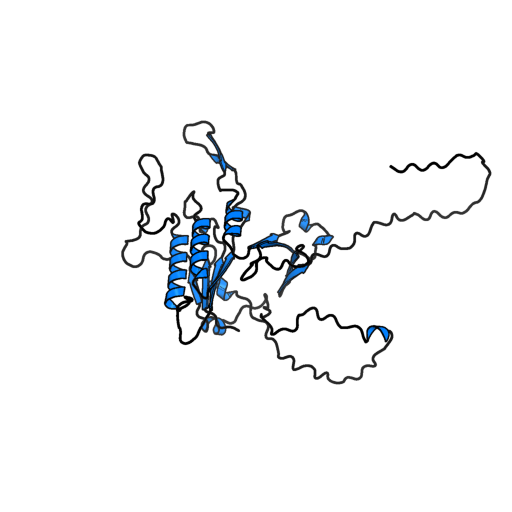7 -12.184 1.00 93.31 291 LYS A O 1
ATOM 2302 N N . PHE A 1 292 ? -4.128 -12.504 -10.012 1.00 95.25 292 PHE A N 1
ATOM 2303 C CA . PHE A 1 292 ? -2.705 -12.206 -9.9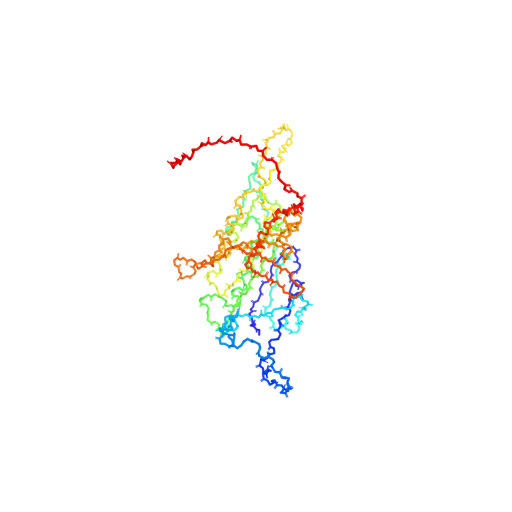05 1.00 95.25 292 PHE A CA 1
ATOM 2304 C C . PHE A 1 292 ? -2.008 -13.391 -9.227 1.00 95.25 292 PHE A C 1
ATOM 2306 O O . PHE A 1 292 ? -2.428 -13.811 -8.149 1.00 95.25 292 PHE A O 1
ATOM 2313 N N . LEU A 1 293 ? -1.001 -13.968 -9.883 1.00 94.50 293 LEU A N 1
ATOM 2314 C CA . LEU A 1 293 ? -0.302 -15.166 -9.417 1.00 94.50 293 LEU A CA 1
ATOM 2315 C C . LEU A 1 293 ? 1.177 -14.857 -9.204 1.00 94.50 293 LEU A C 1
ATOM 2317 O O . LEU A 1 293 ? 1.784 -14.196 -10.043 1.00 94.50 293 LEU A O 1
ATOM 2321 N N . ILE A 1 294 ? 1.737 -15.381 -8.116 1.00 94.69 294 ILE A N 1
ATOM 2322 C CA . ILE A 1 294 ? 3.175 -15.409 -7.834 1.00 94.69 294 ILE A CA 1
ATOM 2323 C C . ILE A 1 294 ? 3.562 -16.883 -7.739 1.00 94.69 294 ILE A C 1
ATOM 2325 O O . ILE A 1 294 ? 2.948 -17.626 -6.971 1.00 94.69 294 ILE A O 1
ATOM 2329 N N . GLU A 1 295 ? 4.544 -17.316 -8.520 1.00 92.56 295 GLU A N 1
ATOM 2330 C CA . GLU A 1 295 ? 5.002 -18.707 -8.548 1.00 92.56 295 GLU A CA 1
ATOM 2331 C C . GLU A 1 295 ? 6.526 -18.793 -8.668 1.00 92.56 295 GLU A C 1
ATOM 2333 O O . GLU A 1 295 ? 7.188 -17.813 -9.022 1.00 92.56 295 GLU A O 1
ATOM 2338 N N . LYS A 1 296 ? 7.078 -19.967 -8.336 1.00 92.12 296 LYS A N 1
ATOM 2339 C CA . LYS A 1 296 ? 8.501 -20.259 -8.529 1.00 92.12 296 LYS A CA 1
ATOM 2340 C C . LYS A 1 296 ? 8.807 -20.202 -10.027 1.00 92.12 296 LYS A C 1
ATOM 2342 O O . LYS A 1 296 ? 8.072 -20.780 -10.828 1.00 92.12 296 LYS A O 1
ATOM 2347 N N . LEU A 1 297 ? 9.870 -19.498 -10.395 1.00 87.81 297 LEU A N 1
ATOM 2348 C CA . LEU A 1 297 ? 10.316 -19.412 -11.774 1.00 87.81 297 LEU A CA 1
ATOM 2349 C C . LEU A 1 297 ? 10.904 -20.763 -12.189 1.00 87.81 297 LEU A C 1
ATOM 2351 O O . LEU A 1 297 ? 11.932 -21.193 -11.671 1.00 87.81 297 LEU A O 1
ATOM 2355 N N . HIS A 1 298 ? 10.255 -21.422 -13.141 1.00 80.44 298 HIS A N 1
ATOM 2356 C CA . HIS A 1 298 ? 10.782 -22.625 -13.769 1.00 80.44 298 HIS A CA 1
ATOM 2357 C C . HIS A 1 298 ? 11.292 -22.254 -15.153 1.00 80.44 298 HIS A C 1
ATOM 2359 O O . HIS A 1 298 ? 10.504 -21.989 -16.059 1.00 80.44 298 HIS A O 1
ATOM 2365 N N . LEU A 1 299 ? 12.613 -22.212 -15.309 1.00 78.62 299 LEU A N 1
ATOM 2366 C CA . LEU A 1 299 ? 13.200 -22.097 -16.636 1.00 78.62 299 LEU A CA 1
ATOM 2367 C C . LEU A 1 299 ? 12.933 -23.408 -17.395 1.00 78.62 299 LEU A C 1
ATOM 2369 O O . LEU A 1 299 ? 13.086 -24.485 -16.803 1.00 78.62 299 LEU A O 1
ATOM 2373 N N . PRO A 1 300 ? 12.512 -23.351 -18.673 1.00 70.06 300 PRO A N 1
ATOM 2374 C CA . PRO A 1 300 ? 12.450 -24.546 -19.498 1.00 70.06 300 PRO A CA 1
ATOM 2375 C C . PRO A 1 300 ? 13.839 -25.198 -19.501 1.00 70.06 300 PRO A C 1
ATOM 2377 O O . PRO A 1 300 ? 14.831 -24.467 -19.554 1.00 70.06 300 PRO A O 1
ATOM 2380 N N . PRO A 1 301 ? 13.939 -26.537 -19.426 1.00 65.56 301 PRO A N 1
ATOM 2381 C CA . PRO A 1 301 ? 15.228 -27.193 -19.581 1.00 65.56 301 PRO A CA 1
ATOM 2382 C C . PRO A 1 301 ? 15.825 -26.730 -20.908 1.00 65.56 301 PRO A C 1
ATOM 2384 O O . PRO A 1 301 ? 15.133 -26.769 -21.928 1.00 65.56 301 PRO A O 1
ATOM 2387 N N . GLU A 1 302 ? 17.067 -26.246 -20.881 1.00 56.53 302 GLU A N 1
ATOM 2388 C CA . GLU A 1 302 ? 17.800 -25.923 -22.100 1.00 56.53 302 GLU A CA 1
ATOM 2389 C C . GLU A 1 302 ? 17.859 -27.200 -22.938 1.00 56.53 302 GLU A C 1
ATOM 2391 O O . GLU A 1 302 ? 18.628 -28.121 -22.661 1.00 56.53 302 GLU A O 1
ATOM 2396 N N . LEU A 1 303 ? 16.981 -27.296 -23.934 1.00 54.03 303 LEU A N 1
ATOM 2397 C CA . LEU A 1 303 ? 17.146 -28.247 -25.010 1.00 54.03 303 LEU A CA 1
ATOM 2398 C C . LEU A 1 303 ? 18.396 -27.767 -25.731 1.00 54.03 303 LEU A C 1
ATOM 2400 O O . LEU A 1 303 ? 18.341 -26.824 -26.516 1.00 54.03 303 LEU A O 1
ATOM 2404 N N . GLN A 1 304 ? 19.531 -28.376 -25.387 1.00 48.56 304 GLN A N 1
ATOM 2405 C CA . GLN A 1 304 ? 20.691 -28.379 -26.258 1.00 48.56 304 GLN A CA 1
ATOM 2406 C C . GLN A 1 304 ? 20.151 -28.703 -27.647 1.00 48.56 304 GLN A C 1
ATOM 2408 O O . GLN A 1 304 ? 19.525 -29.752 -27.820 1.00 48.56 304 GLN A O 1
ATOM 2413 N N . GLU A 1 305 ? 20.329 -27.789 -28.600 1.00 46.19 305 GLU A N 1
ATOM 2414 C CA . GLU A 1 305 ? 20.260 -28.130 -30.013 1.00 46.19 305 GLU A CA 1
ATOM 2415 C C . GLU A 1 305 ? 21.186 -29.330 -30.176 1.00 46.19 305 GLU A C 1
ATOM 2417 O O . GLU A 1 305 ? 22.414 -29.213 -30.162 1.00 46.19 305 GLU A O 1
ATOM 2422 N N . SER A 1 306 ? 20.597 -30.524 -30.219 1.00 45.34 306 SER A N 1
ATOM 2423 C CA . SER A 1 306 ? 21.287 -31.685 -30.726 1.00 45.34 306 SER A CA 1
ATOM 2424 C C . SER A 1 306 ? 21.700 -31.267 -32.118 1.00 45.34 306 SER A C 1
ATOM 2426 O O . SER A 1 306 ? 20.839 -31.059 -32.968 1.00 45.34 306 SER A O 1
ATOM 2428 N N . THR A 1 307 ? 23.002 -31.076 -32.307 1.00 42.31 307 THR A N 1
ATOM 2429 C CA . THR A 1 307 ? 23.613 -31.056 -33.626 1.00 42.31 307 THR A CA 1
ATOM 2430 C C . THR A 1 307 ? 23.043 -32.259 -34.359 1.00 42.31 307 THR A C 1
ATOM 2432 O O . THR A 1 307 ? 23.364 -33.406 -34.034 1.00 42.31 307 THR A O 1
ATOM 2435 N N . GLU A 1 308 ? 22.092 -32.001 -35.255 1.00 45.81 308 GLU A N 1
ATOM 2436 C CA . GLU A 1 308 ? 21.601 -32.982 -36.199 1.00 45.81 308 GLU A CA 1
ATOM 2437 C C . GLU A 1 308 ? 22.848 -33.454 -36.935 1.00 45.81 308 GLU A C 1
ATOM 2439 O O . GLU A 1 308 ? 23.463 -32.725 -37.710 1.00 45.81 308 GLU A O 1
ATOM 2444 N N . ARG A 1 309 ? 23.312 -34.653 -36.581 1.00 45.12 309 ARG A N 1
ATOM 2445 C CA . ARG A 1 309 ? 24.268 -35.369 -37.404 1.00 45.12 309 ARG A CA 1
ATOM 2446 C C . ARG A 1 309 ? 23.511 -35.643 -38.688 1.00 45.12 309 ARG A C 1
ATOM 2448 O O . ARG A 1 309 ? 22.646 -36.517 -38.690 1.00 45.12 309 ARG A O 1
ATOM 2455 N N . GLU A 1 310 ? 23.803 -34.871 -39.730 1.00 44.44 310 GLU A N 1
ATOM 2456 C CA . GLU A 1 310 ? 23.508 -35.268 -41.099 1.00 44.44 310 GLU A CA 1
ATOM 2457 C C . GLU A 1 310 ? 23.992 -36.712 -41.242 1.00 44.44 310 GLU A C 1
ATOM 2459 O O . GLU A 1 310 ? 25.176 -37.031 -41.103 1.00 44.44 310 GLU A O 1
ATOM 2464 N N . GLN A 1 311 ? 23.028 -37.616 -41.363 1.00 45.78 311 GLN A N 1
ATOM 2465 C CA . GLN A 1 311 ? 23.283 -39.010 -41.634 1.00 45.78 311 GLN A CA 1
ATOM 2466 C C . GLN A 1 311 ? 23.580 -39.088 -43.127 1.00 45.78 311 GLN A C 1
ATOM 2468 O O . GLN A 1 311 ? 22.690 -39.361 -43.924 1.00 45.78 311 GLN A O 1
ATOM 2473 N N . ASP A 1 312 ? 24.822 -38.784 -43.501 1.00 39.06 312 ASP A N 1
ATOM 2474 C CA . ASP A 1 312 ? 25.308 -39.102 -44.836 1.00 39.06 312 ASP A CA 1
ATOM 2475 C C . ASP A 1 312 ? 25.322 -40.627 -44.987 1.00 39.06 312 ASP A C 1
ATOM 2477 O O . ASP A 1 312 ? 26.001 -41.357 -44.253 1.00 39.06 312 ASP A O 1
ATOM 2481 N N . ASP A 1 313 ? 24.514 -41.103 -45.933 1.00 39.00 313 ASP A N 1
ATOM 2482 C CA . ASP A 1 313 ? 24.414 -42.494 -46.346 1.00 39.00 313 ASP A CA 1
ATOM 2483 C C . ASP A 1 313 ? 25.792 -43.038 -46.754 1.00 39.00 313 ASP A C 1
ATOM 2485 O O . ASP A 1 313 ? 26.350 -42.709 -47.803 1.00 39.00 313 ASP A O 1
ATOM 2489 N N . ILE A 1 314 ? 26.341 -43.937 -45.936 1.00 37.53 314 ILE A N 1
ATOM 2490 C CA . ILE A 1 314 ? 27.523 -44.721 -46.293 1.00 37.53 314 ILE A CA 1
ATOM 2491 C C . ILE A 1 314 ? 27.081 -45.861 -47.216 1.00 37.53 314 ILE A C 1
ATOM 2493 O O . ILE A 1 314 ? 26.698 -46.942 -46.768 1.00 37.53 314 ILE A O 1
ATOM 2497 N N . LEU A 1 315 ? 27.226 -45.650 -48.521 1.00 38.06 315 LEU A N 1
ATOM 2498 C CA . LEU A 1 315 ? 27.474 -46.719 -49.483 1.00 38.06 315 LEU A CA 1
ATOM 2499 C C . LEU A 1 315 ? 28.809 -46.432 -50.167 1.00 38.06 315 LEU A C 1
ATOM 2501 O O . LEU A 1 315 ? 28.888 -45.536 -50.999 1.00 38.06 315 LEU A O 1
ATOM 2505 N N . THR A 1 316 ? 29.859 -47.165 -49.776 1.00 33.22 316 THR A N 1
ATOM 2506 C CA . THR A 1 316 ? 30.840 -47.897 -50.618 1.00 33.22 316 THR A CA 1
ATOM 2507 C C . THR A 1 316 ? 32.103 -48.182 -49.781 1.00 33.22 316 THR A C 1
ATOM 2509 O O . THR A 1 316 ? 32.760 -47.271 -49.289 1.00 33.22 316 THR A O 1
ATOM 2512 N N . ALA A 1 317 ? 32.457 -49.457 -49.611 1.00 33.94 317 ALA A N 1
ATOM 2513 C CA . ALA A 1 317 ? 33.745 -49.919 -49.069 1.00 33.94 317 ALA A CA 1
ATOM 2514 C C . ALA A 1 317 ? 34.695 -50.313 -50.230 1.00 33.94 317 ALA A C 1
ATOM 2516 O O . ALA A 1 317 ? 34.224 -50.444 -51.357 1.00 33.94 317 ALA A O 1
ATOM 2517 N N . PRO A 1 318 ? 35.946 -50.752 -49.988 1.00 42.50 318 PRO A N 1
ATOM 2518 C CA . PRO A 1 318 ? 37.053 -50.111 -49.272 1.00 42.50 318 PRO A CA 1
ATOM 2519 C C . PRO A 1 318 ? 38.322 -50.013 -50.163 1.00 42.50 318 PRO A C 1
ATOM 2521 O O . PRO A 1 318 ? 38.518 -50.820 -51.070 1.00 42.50 318 PRO A O 1
ATOM 2524 N N . SER A 1 319 ? 39.268 -49.120 -49.853 1.00 30.47 319 SER A N 1
ATOM 2525 C CA . SER A 1 319 ? 40.648 -49.255 -50.357 1.00 30.47 319 SER A CA 1
ATOM 2526 C C . SER A 1 319 ? 41.688 -48.665 -49.399 1.00 30.47 319 SER A C 1
ATOM 2528 O O . SER A 1 319 ? 41.822 -47.454 -49.270 1.00 30.47 319 SER A O 1
ATOM 2530 N N . SER A 1 320 ? 42.399 -49.581 -48.733 1.00 31.91 320 SER A N 1
ATOM 2531 C CA . SER A 1 320 ? 43.833 -49.575 -48.393 1.00 31.91 320 SER A CA 1
ATOM 2532 C C . SER A 1 320 ? 44.561 -48.239 -48.152 1.00 31.91 320 SER A C 1
ATOM 2534 O O . SER A 1 320 ? 44.846 -47.502 -49.092 1.00 31.91 320 SER A O 1
ATOM 2536 N N . GLY A 1 321 ? 45.054 -48.042 -46.924 1.00 31.38 321 GLY A N 1
ATOM 2537 C CA . GLY A 1 321 ? 46.085 -47.043 -46.623 1.00 31.38 321 GLY A CA 1
ATOM 2538 C C . GLY A 1 321 ? 46.502 -47.047 -45.154 1.00 31.38 321 GLY A C 1
ATOM 2539 O O . GLY A 1 321 ? 45.854 -46.435 -44.319 1.00 31.38 321 GLY A O 1
ATOM 2540 N N . SER A 1 322 ? 47.570 -47.779 -44.845 1.00 31.72 322 SER A N 1
ATOM 2541 C CA . SER A 1 322 ? 48.168 -47.960 -43.519 1.00 31.72 322 SER A CA 1
ATOM 2542 C C . SER A 1 322 ? 49.176 -46.852 -43.181 1.00 31.72 322 SER A C 1
ATOM 2544 O O . SER A 1 322 ? 50.055 -46.584 -43.997 1.00 31.72 322 SER A O 1
ATOM 2546 N N . CYS A 1 323 ? 49.096 -46.294 -41.965 1.00 32.88 323 CYS A N 1
ATOM 2547 C CA . CYS A 1 323 ? 50.217 -45.911 -41.078 1.00 32.88 323 CYS A CA 1
ATOM 2548 C C . CYS A 1 323 ? 49.630 -45.499 -39.700 1.00 32.88 323 CYS A C 1
ATOM 2550 O O . CYS A 1 323 ? 48.811 -44.595 -39.613 1.00 32.88 323 CYS A O 1
ATOM 2552 N N . GLY A 1 324 ? 49.776 -46.291 -38.626 1.00 32.59 324 GLY A N 1
ATOM 2553 C CA . GLY A 1 324 ? 50.883 -46.212 -37.653 1.00 32.59 324 GLY A CA 1
ATOM 2554 C C . GLY A 1 324 ? 50.826 -44.884 -36.876 1.00 32.59 324 GLY A C 1
ATOM 2555 O O . GLY A 1 324 ? 51.160 -43.860 -37.442 1.00 32.59 324 GLY A O 1
ATOM 2556 N N . GLY A 1 325 ? 50.347 -44.770 -35.634 1.00 30.59 325 GLY A N 1
ATOM 2557 C CA . GLY A 1 325 ? 50.714 -45.506 -34.423 1.00 30.59 325 GLY A CA 1
ATOM 2558 C C . GLY A 1 325 ? 51.322 -44.508 -33.419 1.00 30.59 325 GLY A C 1
ATOM 2559 O O . GLY A 1 325 ? 52.246 -43.791 -33.781 1.00 30.59 325 GLY A O 1
ATOM 2560 N N . GLY A 1 326 ? 50.834 -44.447 -32.171 1.00 31.84 326 GLY A N 1
ATOM 2561 C CA . GLY A 1 326 ? 51.557 -43.729 -31.107 1.00 31.84 326 GLY A CA 1
ATOM 2562 C C . GLY A 1 326 ? 50.737 -43.152 -29.949 1.00 31.84 326 GLY A C 1
ATOM 2563 O O . GLY A 1 326 ? 50.387 -41.983 -29.962 1.00 31.84 326 GLY A O 1
ATOM 2564 N N . GLY A 1 327 ? 50.563 -43.953 -28.893 1.00 34.50 327 GLY A N 1
ATOM 2565 C CA . GLY A 1 327 ? 50.906 -43.524 -27.529 1.00 34.50 327 GLY A CA 1
ATOM 2566 C C . GLY A 1 327 ? 49.974 -42.566 -26.778 1.00 34.50 327 GLY A C 1
ATOM 2567 O O . GLY A 1 327 ? 50.135 -41.352 -26.817 1.00 34.50 327 GLY A O 1
ATOM 2568 N N . ARG A 1 328 ? 49.131 -43.159 -25.922 1.00 45.62 328 ARG A N 1
ATOM 2569 C CA . ARG A 1 328 ? 48.610 -42.565 -24.678 1.00 45.62 328 ARG A CA 1
ATOM 2570 C C . ARG A 1 328 ? 49.706 -41.835 -23.891 1.00 45.62 328 ARG A C 1
ATOM 2572 O O . ARG A 1 328 ? 50.795 -42.386 -23.758 1.00 45.62 328 ARG A O 1
ATOM 2579 N N . ARG A 1 329 ? 49.354 -40.731 -23.226 1.00 42.91 329 ARG A N 1
ATOM 2580 C CA . ARG A 1 329 ? 49.812 -40.410 -21.861 1.00 42.91 329 ARG A CA 1
ATOM 2581 C C . ARG A 1 329 ? 48.844 -39.423 -21.195 1.00 42.91 329 ARG A C 1
ATOM 2583 O O . ARG A 1 329 ? 48.682 -38.306 -21.668 1.00 42.91 329 ARG A O 1
ATOM 2590 N N . ASN A 1 330 ? 48.216 -39.891 -20.115 1.00 42.97 330 ASN A N 1
ATOM 2591 C CA . ASN A 1 330 ? 47.550 -39.085 -19.091 1.00 42.97 330 ASN A CA 1
ATOM 2592 C C . ASN A 1 330 ? 48.545 -38.109 -18.462 1.00 42.97 330 ASN A C 1
ATOM 2594 O O . ASN A 1 330 ? 49.675 -38.519 -18.188 1.00 42.97 330 ASN A O 1
ATOM 2598 N N . LEU A 1 331 ? 48.082 -36.907 -18.123 1.00 42.41 331 LEU A N 1
ATOM 2599 C CA . LEU A 1 331 ? 48.598 -36.134 -16.997 1.00 42.41 331 LEU A CA 1
ATOM 2600 C C . LEU A 1 331 ? 47.423 -35.425 -16.316 1.00 42.41 331 LEU A C 1
ATOM 2602 O O . LEU A 1 331 ? 46.837 -34.505 -16.880 1.00 42.41 331 LEU A O 1
ATOM 2606 N N . ASP A 1 332 ? 47.105 -35.906 -15.116 1.00 39.12 332 ASP A N 1
ATOM 2607 C CA . ASP A 1 332 ? 46.467 -35.135 -14.056 1.00 39.12 332 ASP A CA 1
ATOM 2608 C C . ASP A 1 332 ? 47.516 -34.175 -13.471 1.00 39.12 332 ASP A C 1
ATOM 2610 O O . ASP A 1 332 ? 48.627 -34.617 -13.166 1.00 39.12 332 ASP A O 1
ATOM 2614 N N . PHE A 1 333 ? 47.172 -32.890 -13.366 1.00 43.16 333 PHE A N 1
ATOM 2615 C CA . PHE A 1 333 ? 47.235 -32.048 -12.160 1.00 43.16 333 PHE A CA 1
ATOM 2616 C C . PHE A 1 333 ? 46.513 -30.727 -12.430 1.00 43.16 333 PHE A C 1
ATOM 2618 O O . PHE A 1 333 ? 46.833 -30.081 -13.455 1.00 43.16 333 PHE A O 1
#

Sequence (333 aa):
MCRHSLLVASQDSDPEKMVSELPAPVQSELSSDRSGADTQEDKMMIAWRYQNMRTVQSSPTGSNFGHYYDLTKSMPQDVLDQLDISYWSGSRQTDVAGKYSYSCQTDAAGKYSCQTDTAGFCNPAYRDLLTAIQLKISLGQFQVSDTPEKRNILRVAVHSLGSPLWRANQQRSDLTLFLYCLRSLLRSSLAVCVVTVPSHLFQARYSFVFTWGSQFTGILPFQDPCTIKHCEHLCDVSVRLESFAGSDRETNPALKDYHGFFHINKLPAINTLASHVPESLDLAFKLRRKKFLIEKLHLPPELQESTEREQDDILTAPSSGSCGGGGRRNLDF

Foldseek 3Di:
DAQFAEEEEEQVDFRVVVLQLAFAFDPPPPPPPPPPPPPDDDDDPPDPPCPPDPPPDPDDPDDPPDTATFNQHGDDVVVVVSHNYHYYNLPPPDPDDPPDPQDQDADPVRDGDRDDPDDDDPQVSLVVVLVVVLVCCVVVQFFPPGDDPDDHAYEYEYEAPPPPSSPPPDLDDCVLVSLQSVLVSVVGGSYDYDYDHPVVVLAFDWDFDDDPPDDGPDTDGSHDNCVVVSSCVSDQWDKDWDACPPHPLCPDPQCVQFGTFIAGPHHHQVPHPDGDDDPDRQWTWDDDNTDIDIDHRDGDPPPDPPPPPPPDDDPDDDDDDDDDDDDDDDDDD

InterPro domains:
  IPR008728 Elongator complex protein 4 [PF05625] (1-213)
  IPR008728 Elongator complex protein 4 [PF05625] (223-313)
  IPR008728 Elongator complex protein 4 [PTHR12896] (2-325)
  IPR027417 P-loop containing nucleoside triphosphate hydrolase [G3DSA:3.40.50.300] (2-307)